Protein 4HH8 (pdb70)

Nearest PDB structures (foldseek):
  4hh8-assembly1_A  TM=1.005E+00  e=5.259E-39  Bos taurus
  6xlq-assembly3_G  TM=9.334E-01  e=2.927E-24  Homo sapiens
  4f8t-assembly1_A-2  TM=9.286E-01  e=7.505E-24  Homo sapiens
  1pko-assembly1_A  TM=9.472E-01  e=7.447E-13  Rattus norvegicus
  3bp6-assembly1_B  TM=7.731E-01  e=6.716E-15  unclassified

Structure (mmCIF, N/CA/C/O backbone):
data_4HH8
#
_entry.id   4HH8
#
_cell.length_a   73.180
_cell.length_b   101.020
_cell.length_c   44.310
_cell.angle_alpha   90.000
_cell.angle_beta   90.000
_cell.angle_gamma   90.000
#
_symmetry.space_group_name_H-M   'P 21 21 2'
#
loop_
_entity.id
_entity.type
_entity.pdbx_description
1 polymer 'Butyrophilin subfamily 1 member A1'
2 water water
#
loop_
_atom_site.group_PDB
_atom_site.id
_atom_site.type_symbol
_atom_site.label_atom_id
_atom_site.label_alt_id
_atom_site.label_comp_id
_atom_site.label_asym_id
_atom_site.label_entity_id
_atom_site.label_seq_id
_atom_site.pdbx_PDB_ins_code
_atom_site.Cartn_x
_atom_site.Cartn_y
_atom_site.Cartn_z
_atom_site.occupancy
_atom_site.B_iso_or_equiv
_atom_site.auth_seq_id
_atom_site.auth_comp_id
_atom_site.auth_asym_id
_atom_site.auth_atom_id
_atom_site.pdbx_PDB_model_num
ATOM 1 N N . ALA A 1 13 ? 34.302 24.628 22.818 1.00 50.06 1 ALA A N 1
ATOM 2 C CA . ALA A 1 13 ? 35.201 23.436 23.027 1.00 49.54 1 ALA A CA 1
ATOM 3 C C . ALA A 1 13 ? 35.700 23.291 24.477 1.00 49.02 1 ALA A C 1
ATOM 4 O O . ALA A 1 13 ? 35.997 24.280 25.166 1.00 49.80 1 ALA A O 1
ATOM 6 N N . PRO A 1 14 ? 35.781 22.050 24.961 1.00 47.73 2 PRO A N 1
ATOM 7 C CA . PRO A 1 14 ? 36.228 21.841 26.332 1.00 46.62 2 PRO A CA 1
ATOM 8 C C . PRO A 1 14 ? 37.769 21.838 26.501 1.00 45.47 2 PRO A C 1
ATOM 9 O O . PRO A 1 14 ? 38.286 21.270 27.444 1.00 44.04 2 PRO A O 1
ATOM 13 N N . PHE A 1 15 ? 38.487 22.490 25.588 1.00 45.07 3 PHE A N 1
ATOM 14 C CA . PHE A 1 15 ? 39.939 22.585 25.654 1.00 44.15 3 PHE A CA 1
ATOM 15 C C . PHE A 1 15 ? 40.412 23.781 24.859 1.00 44.23 3 PHE A C 1
ATOM 16 O O . PHE A 1 15 ? 39.712 24.251 23.957 1.00 42.95 3 PHE A O 1
ATOM 24 N N . ASP A 1 16 ? 41.608 24.259 25.186 1.00 43.96 4 ASP A N 1
ATOM 25 C CA . ASP A 1 16 ? 42.282 25.221 24.315 1.00 45.10 4 ASP A CA 1
ATOM 26 C C . ASP A 1 16 ? 43.623 24.684 23.828 1.00 43.56 4 ASP A C 1
ATOM 27 O O . ASP A 1 16 ? 44.169 23.692 24.342 1.00 43.54 4 ASP A O 1
ATOM 32 N N . VAL A 1 17 ? 44.122 25.358 22.809 1.00 42.68 5 VAL A N 1
ATOM 33 C CA . VAL A 1 17 ? 45.377 25.030 22.162 1.00 41.29 5 VAL A CA 1
ATOM 34 C C . VAL A 1 17 ? 46.248 26.267 22.341 1.00 41.02 5 VAL A C 1
ATOM 35 O O . VAL A 1 17 ? 45.866 27.342 21.928 1.00 39.97 5 VAL A O 1
ATOM 39 N N . ILE A 1 18 ? 47.410 26.088 22.960 1.00 41.18 6 ILE A N 1
ATOM 40 C CA . ILE A 1 18 ? 48.332 27.171 23.229 1.00 41.87 6 ILE A CA 1
ATOM 41 C C . ILE A 1 18 ? 49.590 27.062 22.376 1.00 41.90 6 ILE A C 1
ATOM 42 O O . ILE A 1 18 ? 50.212 26.012 22.338 1.00 42.50 6 ILE A O 1
ATOM 47 N N . GLY A 1 19 ? 49.991 28.145 21.715 1.00 42.24 7 GLY A N 1
ATOM 48 C CA . GLY A 1 19 ? 51.273 28.159 21.009 1.00 42.63 7 GLY A CA 1
ATOM 49 C C . GLY A 1 19 ? 52.402 28.655 21.907 1.00 43.19 7 GLY A C 1
ATOM 50 O O . GLY A 1 19 ? 52.158 29.046 23.041 1.00 43.74 7 GLY A O 1
ATOM 51 N N . PRO A 1 20 ? 53.653 28.629 21.421 1.00 43.36 8 PRO A N 1
ATOM 52 C CA . PRO A 1 20 ? 54.746 29.083 22.315 1.00 43.72 8 PRO A CA 1
ATOM 53 C C . PRO A 1 20 ? 54.694 30.578 22.651 1.00 44.31 8 PRO A C 1
ATOM 54 O O . PRO A 1 20 ? 54.155 31.364 21.863 1.00 44.38 8 PRO A O 1
ATOM 58 N N . PRO A 1 21 ? 55.271 30.977 23.815 1.00 45.46 9 PRO A N 1
ATOM 59 C CA . PRO A 1 21 ? 55.393 32.408 24.190 1.00 46.29 9 PRO A CA 1
ATOM 60 C C . PRO A 1 21 ? 56.044 33.227 23.078 1.00 46.60 9 PRO A C 1
ATOM 61 O O . PRO A 1 21 ? 55.614 34.359 22.787 1.00 46.56 9 PRO A O 1
ATOM 65 N N . GLU A 1 22 ? 57.079 32.644 22.466 1.00 46.21 10 GLU A N 1
ATOM 66 C CA . GLU A 1 22 ? 57.865 33.351 21.460 1.00 46.29 10 GLU A CA 1
ATOM 67 C C . GLU A 1 22 ? 58.132 32.604 20.136 1.00 45.05 10 GLU A C 1
ATOM 68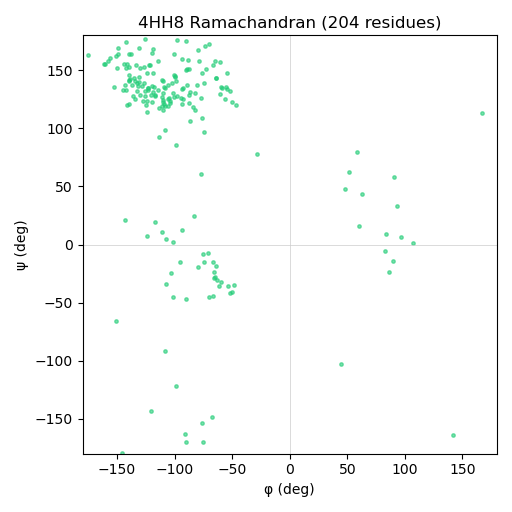 O O . GLU A 1 22 ? 57.837 31.423 20.030 1.00 44.91 10 GLU A O 1
ATOM 74 N N . PRO A 1 23 ? 58.657 33.307 19.111 1.00 44.49 11 PRO A N 1
ATOM 75 C CA . PRO A 1 23 ? 59.047 32.632 17.859 1.00 43.13 11 PRO A CA 1
ATOM 76 C C . PRO A 1 23 ? 60.009 31.496 18.128 1.00 41.92 11 PRO A C 1
ATOM 77 O O . PRO A 1 23 ? 60.772 31.567 19.093 1.00 41.30 11 PRO A O 1
ATOM 81 N N . ILE A 1 24 ? 59.947 30.439 17.316 1.00 40.19 12 ILE A N 1
ATOM 82 C CA . ILE A 1 24 ? 60.970 29.393 17.347 1.00 39.15 12 ILE A CA 1
ATOM 83 C C . ILE A 1 24 ? 62.089 29.804 16.428 1.00 39.17 12 ILE A C 1
ATOM 84 O O . ILE A 1 24 ? 61.856 30.176 15.273 1.00 38.62 12 ILE A O 1
ATOM 89 N N . LEU A 1 25 ? 63.310 29.720 16.937 1.00 39.48 13 LEU A N 1
ATOM 90 C CA . LEU A 1 25 ? 64.482 30.115 16.162 1.00 39.70 13 LEU A CA 1
ATOM 91 C C . LEU A 1 25 ? 65.103 28.875 15.567 1.00 39.15 13 LEU A C 1
ATOM 92 O O . LEU A 1 25 ? 65.389 27.934 16.297 1.00 39.42 13 LEU A O 1
ATOM 97 N N . ALA A 1 26 ? 65.325 28.874 14.255 1.00 38.25 14 ALA A N 1
ATOM 98 C CA . ALA A 1 26 ? 65.871 27.704 13.563 1.00 38.16 14 ALA A CA 1
ATOM 99 C C . ALA A 1 26 ? 66.979 28.066 12.549 1.00 38.32 14 ALA A C 1
ATOM 100 O O . ALA A 1 26 ? 66.785 28.927 11.693 1.00 38.19 14 ALA A O 1
ATOM 102 N N . VAL A 1 27 ? 68.124 27.408 12.649 1.00 37.84 15 VAL A N 1
ATOM 103 C CA . VAL A 1 27 ? 69.216 27.638 11.719 1.00 38.19 15 VAL A CA 1
ATOM 104 C C . VAL A 1 27 ? 68.985 26.871 10.394 1.00 37.85 15 VAL A C 1
ATOM 105 O O . VAL A 1 27 ? 68.551 25.713 10.415 1.00 38.80 15 VAL A O 1
ATOM 109 N N . VAL A 1 28 ? 69.253 27.515 9.260 1.00 36.52 16 VAL A N 1
ATOM 110 C CA . VAL A 1 28 ? 69.156 26.862 7.934 1.00 36.35 16 VAL A CA 1
ATOM 111 C C . VAL A 1 28 ? 69.958 25.544 7.927 1.00 36.76 16 VAL A C 1
ATOM 112 O O . VAL A 1 28 ? 71.085 25.484 8.398 1.00 36.57 16 VAL A O 1
ATOM 116 N N . GLY A 1 29 ? 69.349 24.479 7.429 1.00 38.16 17 GLY A N 1
ATOM 117 C CA . GLY A 1 29 ? 70.012 23.182 7.378 1.00 38.07 17 GLY A CA 1
ATOM 118 C C . GLY A 1 29 ? 69.789 22.341 8.622 1.00 38.66 17 GLY A C 1
ATOM 119 O O . GLY A 1 29 ? 70.099 21.158 8.598 1.00 38.69 17 GLY A O 1
ATOM 120 N N . GLU A 1 30 ? 69.298 22.937 9.718 1.00 38.51 18 GLU A N 1
ATOM 121 C CA . GLU A 1 30 ? 69.005 22.154 10.941 1.00 38.50 18 GLU A CA 1
ATOM 122 C C . GLU A 1 30 ? 67.533 21.796 11.012 1.00 37.67 18 GLU A C 1
ATOM 123 O O . GLU A 1 30 ? 66.740 22.230 10.186 1.00 37.43 18 GLU A O 1
ATOM 129 N N . ASP A 1 31 ? 67.155 21.017 12.020 1.00 37.43 19 ASP A N 1
ATOM 130 C CA . ASP A 1 31 ? 65.756 20.736 12.262 1.00 37.34 19 ASP A CA 1
ATOM 131 C C . ASP A 1 31 ? 65.160 21.768 13.196 1.00 36.78 19 ASP A C 1
ATOM 132 O O . ASP A 1 31 ? 65.859 22.330 14.033 1.00 37.91 19 ASP A O 1
ATOM 137 N N . ALA A 1 32 ? 63.872 22.024 13.040 1.00 35.14 20 ALA A N 1
ATOM 138 C CA . ALA A 1 32 ? 63.147 22.829 13.987 1.00 34.64 20 ALA A CA 1
ATOM 139 C C . ALA A 1 32 ? 61.920 22.079 14.452 1.00 34.05 20 ALA A C 1
ATOM 140 O O . ALA A 1 32 ? 61.349 21.272 13.716 1.00 33.58 20 ALA A O 1
ATOM 142 N N . GLU A 1 33 ? 61.496 22.404 15.663 1.00 33.36 21 GLU A N 1
ATOM 143 C CA . GLU A 1 33 ? 60.303 21.834 16.252 1.00 33.38 21 GLU A CA 1
ATOM 144 C C . GLU A 1 33 ? 59.346 22.947 16.557 1.00 32.06 21 GLU A C 1
ATOM 145 O O . GLU A 1 33 ? 59.738 23.919 17.187 1.00 32.79 21 GLU A O 1
ATOM 151 N N . LEU A 1 34 ? 58.105 22.792 16.089 1.00 31.27 22 LEU A N 1
ATOM 152 C CA . LEU A 1 34 ? 57.016 23.740 16.275 1.00 31.38 22 LEU A CA 1
ATOM 153 C C . LEU A 1 34 ? 56.010 23.168 17.260 1.00 31.49 22 LEU A C 1
ATOM 154 O O . LEU A 1 34 ? 55.165 22.391 16.882 1.00 32.63 22 LEU A O 1
ATOM 159 N N . PRO A 1 35 ? 56.087 23.572 18.532 1.00 32.43 23 PRO A N 1
ATOM 160 C CA . PRO A 1 35 ? 55.256 22.933 19.585 1.00 32.77 23 PRO A CA 1
ATOM 161 C C . PRO A 1 35 ? 53.930 23.623 19.733 1.00 34.97 23 PRO A C 1
ATOM 162 O O . PRO A 1 35 ? 53.797 24.801 19.395 1.00 36.26 23 PRO A O 1
ATOM 166 N N . CYS A 1 36 ? 52.925 22.870 20.140 1.00 36.29 24 CYS A N 1
ATOM 167 C CA . CYS A 1 36 ? 51.664 23.414 20.603 1.00 37.98 24 CYS A CA 1
ATOM 168 C C . CYS A 1 36 ? 51.144 22.412 21.628 1.00 38.80 24 CYS A C 1
ATOM 169 O O . CYS A 1 36 ? 51.466 21.215 21.557 1.00 39.28 24 CYS A O 1
ATOM 172 N N . ARG A 1 37 ? 50.360 22.895 22.583 1.00 39.87 25 ARG A N 1
ATOM 173 C CA . ARG A 1 37 ? 49.849 22.027 23.643 1.00 40.80 25 ARG A CA 1
ATOM 174 C C . ARG A 1 37 ? 48.405 22.340 23.969 1.00 39.65 25 ARG A C 1
ATOM 175 O O . ARG A 1 37 ? 47.934 23.463 23.767 1.00 39.00 25 ARG A O 1
ATOM 183 N N . LEU A 1 38 ? 47.712 21.320 24.462 1.00 39.12 26 LEU A N 1
ATOM 184 C CA . LEU A 1 38 ? 46.364 21.490 24.972 1.00 38.52 26 LEU A CA 1
ATOM 185 C C . LEU A 1 38 ? 46.384 22.150 26.340 1.00 38.26 26 LEU A C 1
ATOM 186 O O . LEU A 1 38 ? 47.318 21.924 27.114 1.00 38.00 26 LEU A O 1
ATOM 191 N N . SER A 1 39 ? 45.347 22.949 26.614 1.00 38.53 27 SER A N 1
ATOM 192 C CA . SER A 1 39 ? 44.980 23.409 27.962 1.00 39.41 27 SER A CA 1
ATOM 193 C C . SER A 1 39 ? 43.523 23.020 28.185 1.00 38.91 27 SER A C 1
ATOM 194 O O . SER A 1 39 ? 42.648 23.434 27.424 1.00 39.71 27 SER A O 1
ATOM 197 N N . PRO A 1 40 ? 43.247 22.209 29.204 1.00 38.23 28 PRO A N 1
ATOM 198 C CA . PRO A 1 40 ? 44.129 21.602 30.209 1.00 37.92 28 PRO A CA 1
ATOM 199 C C . PRO A 1 40 ? 45.029 20.528 29.626 1.00 37.37 28 PRO A C 1
ATOM 200 O O . PRO A 1 40 ? 44.848 20.117 28.473 1.00 37.17 28 PRO A O 1
ATOM 204 N N . ASN A 1 41 ? 45.965 20.045 30.435 1.00 36.60 29 ASN A N 1
ATOM 205 C CA . ASN A 1 41 ? 46.954 19.089 29.966 1.00 35.51 29 ASN A CA 1
ATOM 206 C C . ASN A 1 41 ? 46.411 17.658 29.839 1.00 35.26 29 ASN A C 1
ATOM 207 O O . ASN A 1 41 ? 46.901 16.716 30.469 1.00 35.07 29 ASN A O 1
ATOM 212 N N . VAL A 1 42 ? 45.402 17.503 28.990 1.00 34.46 30 VAL A N 1
ATOM 213 C CA . VAL A 1 42 ? 44.818 16.190 28.739 1.00 34.32 30 VAL A CA 1
ATOM 214 C C . VAL A 1 42 ? 45.458 15.513 27.519 1.00 34.00 30 VAL A C 1
ATOM 215 O O . VAL A 1 42 ? 46.058 16.178 26.701 1.00 34.12 30 VAL A O 1
ATOM 219 N N . SER A 1 43 ? 45.341 14.193 27.413 1.00 34.05 31 SER A N 1
ATOM 220 C CA . SER A 1 43 ? 45.902 13.465 26.270 1.00 33.50 31 SER A CA 1
ATOM 221 C C . SER A 1 43 ? 45.419 13.978 24.927 1.00 33.01 31 SER A C 1
ATOM 222 O O . SER A 1 43 ? 44.247 14.245 24.751 1.00 32.92 31 SER A O 1
ATOM 225 N N . ALA A 1 44 ? 46.342 14.117 23.990 1.00 32.16 32 ALA A N 1
ATOM 226 C CA . ALA A 1 44 ? 45.986 14.454 22.614 1.00 32.19 32 ALA A CA 1
ATOM 227 C C . ALA A 1 44 ? 46.021 13.212 21.672 1.00 32.01 32 ALA A C 1
ATOM 228 O O . ALA A 1 44 ? 45.777 13.375 20.476 1.00 30.94 32 ALA A O 1
ATOM 230 N N . LYS A 1 45 ? 46.314 12.015 22.211 1.00 32.64 33 LYS A N 1
ATOM 231 C CA . LYS A 1 45 ? 46.386 10.756 21.398 1.00 34.98 33 LYS A CA 1
ATOM 232 C C . LYS A 1 45 ? 45.100 10.502 20.641 1.00 34.89 33 LYS A C 1
ATOM 233 O O . LYS A 1 45 ? 44.043 10.476 21.256 1.00 35.75 33 LYS A O 1
ATOM 239 N N . GLY A 1 46 ? 45.171 10.330 19.319 1.00 35.80 34 GLY A N 1
ATOM 240 C CA . GLY A 1 46 ? 43.966 10.014 18.516 1.00 35.42 34 GLY A CA 1
ATOM 241 C C . GLY A 1 46 ? 43.218 11.205 17.958 1.00 36.10 34 GLY A C 1
ATOM 242 O O . GLY A 1 46 ? 42.232 11.045 17.238 1.00 36.03 34 GLY A O 1
ATOM 251 N N . GLU A 1 48 ? 42.804 14.750 15.688 1.00 34.38 36 GLU A N 1
ATOM 252 C CA . GLU A 1 48 ? 43.358 15.294 14.476 1.00 35.66 36 GLU A CA 1
ATOM 253 C C . GLU A 1 48 ? 44.293 16.432 14.853 1.00 34.37 36 GLU A C 1
ATOM 254 O O . GLU A 1 48 ? 43.861 17.413 15.468 1.00 34.56 36 GLU A O 1
ATOM 260 N N . LEU A 1 49 ? 45.560 16.261 14.479 1.00 33.29 37 LEU A N 1
ATOM 261 C CA . LEU A 1 49 ? 46.640 17.243 14.644 1.00 32.65 37 LEU A CA 1
ATOM 262 C C . LEU A 1 49 ? 47.029 17.767 13.267 1.00 32.78 37 LEU A C 1
ATOM 263 O O . LEU A 1 49 ? 47.505 16.989 12.454 1.00 33.77 37 LEU A O 1
ATOM 268 N N . ARG A 1 50 ? 46.825 19.054 13.000 1.00 32.60 38 ARG A N 1
ATOM 269 C CA . ARG A 1 50 ? 47.129 19.630 11.691 1.00 33.67 38 ARG A CA 1
ATOM 270 C C . ARG A 1 50 ? 48.020 20.858 11.838 1.00 33.47 38 ARG A C 1
ATOM 271 O O . ARG A 1 50 ? 47.657 21.796 12.543 1.00 34.68 38 ARG A O 1
ATOM 279 N N . TRP A 1 51 ? 49.174 20.868 11.199 1.00 32.81 39 TRP A N 1
ATOM 280 C CA . TRP A 1 51 ? 49.932 22.116 11.093 1.00 33.13 39 TRP A CA 1
ATOM 281 C C . TRP A 1 51 ? 49.791 22.618 9.667 1.00 33.45 39 TRP A C 1
ATOM 282 O O . TRP A 1 51 ? 49.836 21.832 8.716 1.00 31.84 39 TRP A O 1
ATOM 293 N N . PHE A 1 52 ? 49.579 23.919 9.504 1.00 35.12 40 PHE A N 1
ATOM 294 C CA . PHE A 1 52 ? 49.439 24.478 8.167 1.00 36.75 40 PHE A CA 1
ATOM 295 C C . PHE A 1 52 ? 49.952 25.904 8.129 1.00 38.90 40 PHE A C 1
ATOM 296 O O . PHE A 1 52 ? 50.216 26.522 9.176 1.00 38.53 40 PHE A O 1
ATOM 304 N N . ARG A 1 53 ? 50.087 26.432 6.921 1.00 41.58 41 ARG A N 1
ATOM 305 C CA . ARG A 1 53 ? 50.563 27.786 6.762 1.00 44.07 41 ARG A CA 1
ATOM 306 C C . ARG A 1 53 ? 49.426 28.688 6.317 1.00 46.89 41 ARG A C 1
ATOM 307 O O . ARG A 1 53 ? 48.659 29.189 7.141 1.00 47.67 41 ARG A O 1
ATOM 315 N N . GLU A 1 54 ? 49.267 28.845 5.015 1.00 50.51 42 GLU A N 1
ATOM 316 C CA . GLU A 1 54 ? 48.259 29.753 4.501 1.00 53.48 42 GLU A CA 1
ATOM 317 C C . GLU A 1 54 ? 46.920 29.032 4.280 1.00 54.39 42 GLU A C 1
ATOM 318 O O . GLU A 1 54 ? 45.886 29.529 4.722 1.00 55.36 42 GLU A O 1
ATOM 324 N N . LYS A 1 55 ? 46.931 27.859 3.642 1.00 54.84 43 LYS A N 1
ATOM 325 C CA . LYS A 1 55 ? 45.698 27.073 3.484 1.00 54.68 43 LYS A CA 1
ATOM 326 C C . LYS A 1 55 ? 45.652 25.911 4.491 1.00 54.09 43 LYS A C 1
ATOM 327 O O . LYS A 1 55 ? 46.672 25.253 4.713 1.00 53.13 43 LYS A O 1
ATOM 333 N N . VAL A 1 56 ? 44.474 25.652 5.076 1.00 53.78 44 VAL A N 1
ATOM 334 C CA . VAL A 1 56 ? 44.262 24.470 5.943 1.00 53.25 4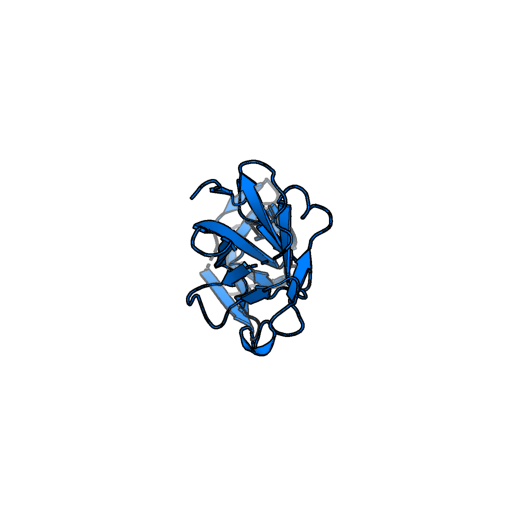4 VAL A CA 1
ATOM 335 C C . VAL A 1 56 ? 44.666 23.173 5.246 1.00 52.56 44 VAL A C 1
ATOM 336 O O . VAL A 1 56 ? 45.193 22.248 5.880 1.00 52.38 44 VAL A O 1
ATOM 340 N N . SER A 1 57 ? 44.425 23.116 3.936 1.00 51.48 45 SER A N 1
ATOM 341 C CA . SER A 1 57 ? 44.721 21.942 3.135 1.00 50.32 45 SER A CA 1
ATOM 342 C C . SER A 1 57 ? 45.233 22.423 1.760 1.00 49.30 45 SER A C 1
ATOM 343 O O . SER A 1 57 ? 44.632 23.331 1.164 1.00 50.80 45 SER A O 1
ATOM 346 N N . PRO A 1 58 ? 46.355 21.851 1.256 1.00 47.26 46 PRO A N 1
ATOM 347 C CA . PRO A 1 58 ? 47.190 20.828 1.897 1.00 45.11 46 PRO A CA 1
ATOM 348 C C . PRO A 1 58 ? 48.012 21.419 3.045 1.00 43.79 46 PRO A C 1
ATOM 349 O O . PRO A 1 58 ? 48.324 22.616 3.037 1.00 42.56 46 PRO A O 1
ATOM 353 N N . ALA A 1 59 ? 48.315 20.568 4.033 1.00 42.27 47 ALA A N 1
ATOM 354 C CA . ALA A 1 59 ? 48.874 20.987 5.305 1.00 40.61 47 ALA A CA 1
ATOM 355 C C . ALA A 1 59 ? 50.371 20.746 5.309 1.00 39.46 47 ALA A C 1
ATOM 356 O O . ALA A 1 59 ? 50.890 20.048 4.447 1.00 38.93 47 ALA A O 1
ATOM 358 N N . VAL A 1 60 ? 51.061 21.374 6.262 1.00 37.40 48 VAL A N 1
ATOM 359 C CA . VAL A 1 60 ? 52.459 21.081 6.535 1.00 34.75 48 VAL A CA 1
ATOM 360 C C . VAL A 1 60 ? 52.573 19.653 7.097 1.00 34.36 48 VAL A C 1
ATOM 361 O O . VAL A 1 60 ? 53.473 18.894 6.722 1.00 33.92 48 VAL A O 1
ATOM 365 N N . PHE A 1 61 ? 51.671 19.316 8.021 1.00 33.51 49 PHE A N 1
ATOM 366 C CA . PHE A 1 61 ? 51.667 18.023 8.697 1.00 32.71 49 PHE A CA 1
ATOM 367 C C . PHE A 1 61 ? 50.231 17.698 9.136 1.00 33.59 49 PHE A C 1
ATOM 368 O O . PHE A 1 61 ? 49.471 18.578 9.602 1.00 32.79 49 PHE A O 1
ATOM 376 N N . LEU A 1 62 ? 49.835 16.454 8.902 1.00 33.73 50 LEU A N 1
ATOM 377 C CA . LEU A 1 62 ? 48.503 16.007 9.267 1.00 35.71 50 LEU A CA 1
ATOM 378 C C . LEU A 1 62 ? 48.537 14.590 9.844 1.00 36.32 50 LEU A C 1
ATOM 379 O O . LEU A 1 62 ? 49.038 13.648 9.212 1.00 36.92 50 LEU A O 1
ATOM 384 N N . SER A 1 63 ? 48.075 14.468 11.082 1.00 37.07 51 SER A N 1
ATOM 385 C CA . SER A 1 63 ? 47.814 13.164 11.685 1.00 38.30 51 SER A CA 1
ATOM 386 C C . SER A 1 63 ? 46.322 13.048 11.927 1.00 39.77 51 SER A C 1
ATOM 387 O O . SER A 1 63 ? 45.704 13.994 12.429 1.00 41.05 51 SER A O 1
ATOM 390 N N . ARG A 1 64 ? 45.734 11.923 11.547 1.00 41.89 52 ARG A N 1
ATOM 391 C CA . ARG A 1 64 ? 44.383 11.539 12.014 1.00 44.32 52 ARG A CA 1
ATOM 392 C C . ARG A 1 64 ? 44.392 10.114 12.521 1.00 45.15 52 ARG A C 1
ATOM 393 O O . ARG A 1 64 ? 45.096 9.261 11.988 1.00 45.27 52 ARG A O 1
ATOM 401 N N . GLU A 1 65 ? 43.615 9.854 13.564 1.00 46.76 53 GLU A N 1
ATOM 402 C CA . GLU A 1 65 ? 43.496 8.499 14.100 1.00 48.31 53 GLU A CA 1
ATOM 403 C C . GLU A 1 65 ? 44.875 7.871 14.290 1.00 47.58 53 GLU A C 1
ATOM 404 O O . GLU A 1 65 ? 45.121 6.732 13.867 1.00 47.86 53 GLU A O 1
ATOM 410 N N . GLY A 1 66 ? 45.770 8.638 14.915 1.00 46.81 54 GLY A N 1
ATOM 411 C CA . GLY A 1 66 ? 47.147 8.224 15.194 1.00 44.97 54 GLY A CA 1
ATOM 412 C C . GLY A 1 66 ? 48.008 7.874 13.984 1.00 43.97 54 GLY A C 1
ATOM 413 O O . GLY A 1 66 ? 49.069 7.254 14.133 1.00 43.57 54 GLY A O 1
ATOM 414 N N . GLN A 1 67 ? 47.587 8.275 12.790 1.00 42.37 55 GLN A N 1
ATOM 415 C CA . GLN A 1 67 ? 48.459 8.058 11.628 1.00 42.74 55 GLN A CA 1
ATOM 416 C C . GLN A 1 67 ? 48.725 9.305 10.765 1.00 40.94 55 GLN A C 1
ATOM 417 O O . GLN A 1 67 ? 47.827 10.089 10.455 1.00 39.02 55 GLN A O 1
ATOM 423 N N . GLU A 1 68 ? 49.976 9.477 10.387 1.00 39.95 56 GLU A N 1
ATOM 424 C CA . GLU A 1 68 ? 50.302 10.544 9.473 1.00 40.57 56 GLU A CA 1
ATOM 425 C C . GLU A 1 68 ? 49.546 10.359 8.146 1.00 40.57 56 GLU A C 1
ATOM 426 O O . GLU A 1 68 ? 49.600 9.277 7.567 1.00 40.37 56 GLU A O 1
ATOM 432 N N . GLN A 1 69 ? 48.859 11.403 7.677 1.00 40.03 57 GLN A N 1
ATOM 433 C CA . GLN A 1 69 ? 48.217 11.392 6.360 1.00 40.65 57 GLN A CA 1
ATOM 434 C C . GLN A 1 69 ? 49.064 12.099 5.281 1.00 41.18 57 GLN A C 1
ATOM 435 O O . GLN A 1 69 ? 48.853 13.285 5.006 1.00 40.97 57 GLN A O 1
ATOM 441 N N . GLU A 1 70 ? 49.996 11.379 4.653 1.00 41.60 58 GLU A N 1
ATOM 442 C CA . GLU A 1 70 ? 50.936 12.006 3.694 1.00 42.78 58 GLU A CA 1
ATOM 443 C C . GLU A 1 70 ? 50.303 12.651 2.457 1.00 43.18 58 GLU A C 1
ATOM 444 O O . GLU A 1 70 ? 50.791 13.673 1.955 1.00 43.58 58 GLU A O 1
ATOM 450 N N . GLY A 1 71 ? 49.229 12.047 1.948 1.00 42.88 59 GLY A N 1
ATOM 451 C CA . GLY A 1 71 ? 48.568 12.564 0.768 1.00 42.12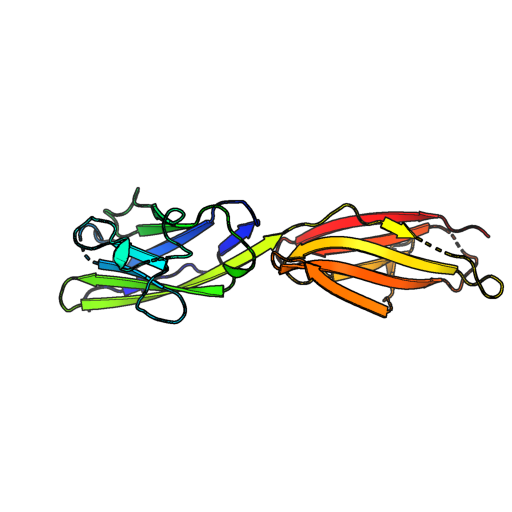 59 GLY A CA 1
ATOM 452 C C . GLY A 1 71 ? 47.793 13.857 0.972 1.00 42.46 59 GLY A C 1
ATOM 453 O O . GLY A 1 71 ? 47.286 14.446 0.006 1.00 42.67 59 GLY A O 1
ATOM 454 N N . GLU A 1 72 ? 47.675 14.289 2.225 1.00 41.86 60 GLU A N 1
ATOM 455 C CA . GLU A 1 72 ? 46.993 15.527 2.550 1.00 41.28 60 GLU A CA 1
ATOM 456 C C . GLU A 1 72 ? 48.018 16.606 2.960 1.00 41.08 60 GLU A C 1
ATOM 457 O O . GLU A 1 72 ? 47.638 17.698 3.386 1.00 40.36 60 GLU A O 1
ATOM 463 N N . GLU A 1 73 ? 49.307 16.269 2.852 1.00 40.69 61 GLU A N 1
ATOM 464 C CA . GLU A 1 73 ? 50.421 17.174 3.157 1.00 41.25 61 GLU A CA 1
ATOM 465 C C . GLU A 1 73 ? 50.998 17.806 1.889 1.00 42.66 61 GLU A C 1
ATOM 466 O O . GLU A 1 73 ? 51.155 17.124 0.863 1.00 43.15 61 GLU A O 1
ATOM 480 N N . ALA A 1 75 ? 53.475 18.834 -0.852 1.00 46.28 63 ALA A N 1
ATOM 481 C CA . ALA A 1 75 ? 54.567 18.018 -1.427 1.00 46.93 63 ALA A CA 1
ATOM 482 C C . ALA A 1 75 ? 55.968 18.449 -0.989 1.00 47.38 63 ALA A C 1
ATOM 483 O O . ALA A 1 75 ? 56.861 17.612 -0.842 1.00 47.65 63 ALA A O 1
ATOM 485 N N . GLU A 1 76 ? 56.149 19.749 -0.787 1.00 48.00 64 GLU A N 1
ATOM 486 C CA . GLU A 1 76 ? 57.403 20.310 -0.277 1.00 48.54 64 GLU A CA 1
ATOM 487 C C . GLU A 1 76 ? 57.622 20.101 1.231 1.00 48.20 64 GLU A C 1
ATOM 488 O O . GLU A 1 76 ? 58.697 20.421 1.755 1.00 48.59 64 GLU A O 1
ATOM 494 N N . TYR A 1 77 ? 56.612 19.597 1.938 1.00 46.49 65 TYR A N 1
ATOM 495 C CA . TYR A 1 77 ? 56.842 19.174 3.312 1.00 44.85 65 TYR A CA 1
ATOM 496 C C . TYR A 1 77 ? 56.942 17.679 3.483 1.00 44.25 65 TYR A C 1
ATOM 497 O O . TYR A 1 77 ? 57.595 17.213 4.391 1.00 44.40 65 TYR A O 1
ATOM 506 N N . ARG A 1 78 ? 56.344 16.926 2.574 1.00 44.13 66 ARG A N 1
ATOM 507 C CA . ARG A 1 78 ? 56.331 15.471 2.650 1.00 43.72 66 ARG A CA 1
ATOM 508 C C . ARG A 1 78 ? 57.695 14.911 2.767 1.00 42.95 66 ARG A C 1
ATOM 509 O O . ARG A 1 78 ? 58.571 15.286 2.008 1.00 43.77 66 ARG A O 1
ATOM 517 N N . GLY A 1 79 ? 57.876 13.978 3.692 1.00 42.11 67 GLY A N 1
ATOM 518 C CA . GLY A 1 79 ? 59.173 13.338 3.840 1.00 41.82 67 GLY A CA 1
ATOM 519 C C . GLY A 1 79 ? 60.193 14.124 4.671 1.00 41.42 67 GLY A C 1
ATOM 520 O O . GLY A 1 79 ? 61.276 13.611 4.940 1.00 41.24 67 GLY A O 1
ATOM 521 N N . ARG A 1 80 ? 59.860 15.352 5.088 1.00 40.35 68 ARG A N 1
ATOM 522 C CA . ARG A 1 80 ? 60.750 16.104 6.003 1.00 39.32 68 ARG A CA 1
ATOM 523 C C . ARG A 1 80 ? 60.030 16.536 7.294 1.00 38.65 68 ARG A C 1
ATOM 524 O O . ARG A 1 80 ? 60.589 17.273 8.099 1.00 38.50 68 ARG A O 1
ATOM 532 N N . VAL A 1 81 ? 58.794 16.069 7.481 1.00 37.71 69 VAL A N 1
ATOM 533 C CA . VAL A 1 81 ? 57.992 16.396 8.670 1.00 37.33 69 VAL A CA 1
ATOM 534 C C . VAL A 1 81 ? 57.630 15.146 9.462 1.00 37.08 69 VAL A C 1
ATOM 535 O O . VAL A 1 81 ? 57.448 14.070 8.891 1.00 37.97 69 VAL A O 1
ATOM 539 N N . SER A 1 82 ? 57.537 15.294 10.780 1.00 36.29 70 SER A N 1
ATOM 540 C CA . SER A 1 82 ? 57.181 14.200 11.685 1.00 35.10 70 SER A CA 1
ATOM 541 C C . SER A 1 82 ? 56.687 14.752 13.005 1.00 34.99 70 SER A C 1
ATOM 542 O O . SER A 1 82 ? 57.055 15.844 13.404 1.00 34.75 70 SER A O 1
ATOM 545 N N . LEU A 1 83 ? 55.881 13.954 13.695 1.00 34.87 71 LEU A N 1
ATOM 546 C CA . LEU A 1 83 ? 55.243 14.351 14.919 1.00 34.10 71 LEU A CA 1
ATOM 547 C C . LEU A 1 83 ? 56.192 14.043 16.032 1.00 34.84 71 LEU A C 1
ATOM 548 O O . LEU A 1 83 ? 56.720 12.935 16.098 1.00 35.18 71 LEU A O 1
ATOM 553 N N . VAL A 1 84 ? 56.441 15.035 16.881 1.00 35.06 72 VAL A N 1
ATOM 554 C CA . VAL A 1 84 ? 57.101 14.801 18.166 1.00 36.08 72 VAL A CA 1
ATOM 555 C C . VAL A 1 84 ? 55.992 14.574 19.215 1.00 36.90 72 VAL A C 1
ATOM 556 O O . VAL A 1 84 ? 55.077 15.397 19.366 1.00 36.80 72 VAL A O 1
ATOM 560 N N . GLU A 1 85 ? 56.064 13.448 19.910 1.00 38.26 73 GLU A N 1
ATOM 561 C CA . GLU A 1 85 ? 54.957 12.997 20.742 1.00 40.07 73 GLU A CA 1
ATOM 562 C C . GLU A 1 85 ? 55.394 12.327 22.030 1.00 41.30 73 GLU A C 1
ATOM 563 O O . GLU A 1 85 ? 54.603 11.613 22.627 1.00 42.24 73 GLU A O 1
ATOM 569 N N . ASP A 1 86 ? 56.623 12.577 22.494 1.00 42.85 74 ASP A N 1
ATOM 570 C CA . ASP A 1 86 ? 57.060 12.071 23.816 1.00 43.74 74 ASP A CA 1
ATOM 571 C C . ASP A 1 86 ? 56.014 12.388 24.889 1.00 42.18 74 ASP A C 1
ATOM 572 O O . ASP A 1 86 ? 55.842 11.632 25.835 1.00 42.42 74 ASP A O 1
ATOM 577 N N . HIS A 1 87 ? 55.360 13.539 24.752 1.00 40.58 75 HIS A N 1
ATOM 578 C CA . HIS A 1 87 ? 54.511 14.094 25.794 1.00 39.28 75 HIS A CA 1
ATOM 579 C C . HIS A 1 87 ? 53.061 14.189 25.342 1.00 37.33 75 HIS A C 1
ATOM 580 O O . HIS A 1 87 ? 52.283 14.960 25.898 1.00 36.64 75 HIS A O 1
ATOM 587 N N . ILE A 1 88 ? 52.696 13.434 24.309 1.00 35.73 76 ILE A N 1
ATOM 588 C CA . ILE A 1 88 ? 51.339 13.517 23.769 1.00 34.09 76 ILE A CA 1
ATOM 589 C C . ILE A 1 88 ? 50.258 13.171 24.795 1.00 34.09 76 ILE A C 1
ATOM 590 O O . ILE A 1 88 ? 49.144 13.739 24.768 1.00 34.91 76 ILE A O 1
ATOM 595 N N . ALA A 1 89 ? 50.578 12.274 25.710 1.00 33.45 77 ALA A N 1
ATOM 596 C CA . ALA A 1 89 ? 49.613 11.870 26.717 1.00 35.05 77 ALA A CA 1
ATOM 597 C C . ALA A 1 89 ? 49.253 12.991 27.681 1.00 35.37 77 ALA A C 1
ATOM 598 O O . ALA A 1 89 ? 48.254 12.898 28.405 1.00 35.74 77 ALA A O 1
ATOM 600 N N . GLU A 1 90 ? 50.046 14.048 27.701 1.00 35.63 78 GLU A N 1
ATOM 601 C CA . GLU A 1 90 ? 49.643 15.224 28.468 1.00 36.71 78 GLU A CA 1
ATOM 602 C C . GLU A 1 90 ? 49.294 16.403 27.568 1.00 35.60 78 GLU A C 1
ATOM 603 O O . GLU A 1 90 ? 49.102 17.536 28.052 1.00 36.34 78 GLU A O 1
ATOM 609 N N . GLY A 1 91 ? 49.191 16.143 26.264 1.00 33.31 79 GLY A N 1
ATOM 610 C CA . GLY A 1 91 ? 48.623 17.130 25.358 1.00 31.21 79 GLY A CA 1
ATOM 611 C C . GLY A 1 91 ? 49.650 17.987 24.646 1.00 30.33 79 GLY A C 1
ATOM 612 O O . GLY A 1 91 ? 49.297 18.894 23.918 1.00 30.08 79 GLY A O 1
ATOM 613 N N . SER A 1 92 ? 50.919 17.660 24.830 1.00 30.24 80 SER A N 1
ATOM 614 C CA . SER A 1 92 ? 52.026 18.423 24.282 1.00 31.08 80 SER A CA 1
ATOM 615 C C . SER A 1 92 ? 52.734 17.671 23.154 1.00 31.02 80 SER A C 1
ATOM 616 O O . SER A 1 92 ? 53.199 16.544 23.347 1.00 30.48 80 SER A O 1
ATOM 619 N N . VAL A 1 93 ? 52.753 18.287 21.966 1.00 30.47 81 VAL A N 1
ATOM 620 C CA . VAL A 1 93 ? 53.327 17.676 20.759 1.00 30.56 81 VAL A CA 1
ATOM 621 C C . VAL A 1 93 ? 54.045 18.739 19.950 1.00 30.59 81 VAL A C 1
ATOM 622 O O . VAL A 1 93 ? 53.986 19.909 20.279 1.00 30.40 81 VAL A O 1
ATOM 626 N N . ALA A 1 94 ? 54.722 18.330 18.884 1.00 29.89 82 ALA A N 1
ATOM 627 C CA . ALA A 1 94 ? 55.352 19.310 18.008 1.00 29.38 82 ALA A CA 1
ATOM 628 C C . ALA A 1 94 ? 55.481 18.633 16.676 1.00 29.00 82 ALA A C 1
ATOM 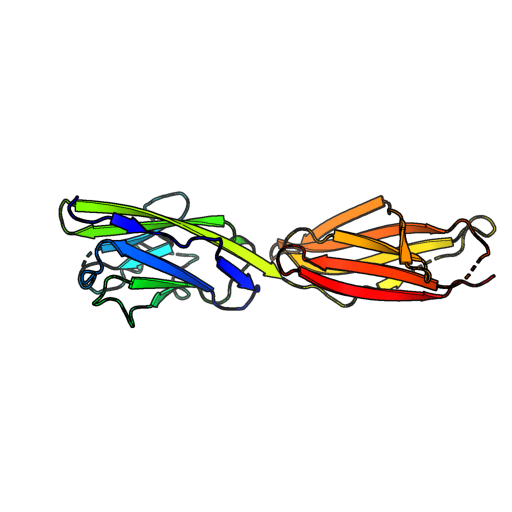629 O O . ALA A 1 94 ? 55.380 17.412 16.606 1.00 28.03 82 ALA A O 1
ATOM 631 N N . VAL A 1 95 ? 55.658 19.434 15.630 1.00 29.43 83 VAL A N 1
ATOM 632 C CA . VAL A 1 95 ? 56.004 18.937 14.312 1.00 29.75 83 VAL A CA 1
ATOM 633 C C . VAL A 1 95 ? 57.458 19.287 14.157 1.00 30.59 83 VAL A C 1
ATOM 634 O O . VAL A 1 95 ? 57.825 20.446 14.371 1.00 30.67 83 VAL A O 1
ATOM 638 N N . ARG A 1 96 ? 58.279 18.273 13.865 1.00 30.66 84 ARG A N 1
ATOM 639 C CA . ARG A 1 96 ? 59.664 18.445 13.516 1.00 32.05 84 ARG A CA 1
ATOM 640 C C . ARG A 1 96 ? 59.786 18.668 11.999 1.00 32.54 84 ARG A C 1
ATOM 641 O O . ARG A 1 96 ? 59.308 17.844 11.202 1.00 32.58 84 ARG A O 1
ATOM 649 N N . ILE A 1 97 ? 60.361 19.807 11.610 1.00 32.19 85 ILE A N 1
ATOM 650 C CA . ILE A 1 97 ? 60.664 20.055 10.217 1.00 33.07 85 ILE A CA 1
ATOM 651 C C . ILE A 1 97 ? 62.158 19.909 10.020 1.00 34.21 85 ILE A C 1
ATOM 652 O O . ILE A 1 97 ? 62.937 20.612 10.648 1.00 34.27 85 ILE A O 1
ATOM 657 N N . GLN A 1 98 ? 62.552 18.970 9.168 1.00 35.44 86 GLN A N 1
ATOM 658 C CA . GLN A 1 98 ? 63.966 18.700 8.938 1.00 37.20 86 GLN A CA 1
ATOM 659 C C . GLN A 1 98 ? 64.525 19.581 7.867 1.00 37.39 86 GLN A C 1
ATOM 660 O O . GLN A 1 98 ? 63.791 20.004 6.955 1.00 36.85 86 GLN A O 1
ATOM 666 N N . GLU A 1 99 ? 65.827 19.858 7.990 1.00 38.24 87 GLU A N 1
ATOM 667 C CA . GLU A 1 99 ? 66.558 20.613 6.992 1.00 38.61 87 GLU A CA 1
ATOM 668 C C . GLU A 1 99 ? 65.865 21.930 6.654 1.00 37.23 87 GLU A C 1
ATOM 669 O O . GLU A 1 99 ? 65.428 22.164 5.498 1.00 36.69 87 GLU A O 1
ATOM 675 N N . VAL A 1 100 ? 65.766 22.790 7.678 1.00 34.70 88 VAL A N 1
ATOM 676 C CA . VAL A 1 100 ? 65.082 24.077 7.536 1.00 33.00 88 VAL A CA 1
ATOM 677 C C . VAL A 1 100 ? 65.722 24.923 6.438 1.00 32.75 88 VAL A C 1
ATOM 678 O O . VAL A 1 100 ? 66.939 24.977 6.337 1.00 31.66 88 VAL A O 1
ATOM 682 N N . LYS A 1 101 ? 64.892 25.519 5.585 1.00 33.23 89 LYS A N 1
ATOM 683 C CA . LYS A 1 101 ? 65.361 26.543 4.646 1.00 34.54 89 LYS A CA 1
ATOM 684 C C . LYS A 1 101 ? 64.693 27.895 4.872 1.00 34.37 89 LYS A C 1
ATOM 685 O O . LYS A 1 101 ? 63.692 27.999 5.589 1.00 34.42 89 LYS A O 1
ATOM 691 N N . ALA A 1 102 ? 65.247 28.922 4.231 1.00 33.99 90 ALA A N 1
ATOM 6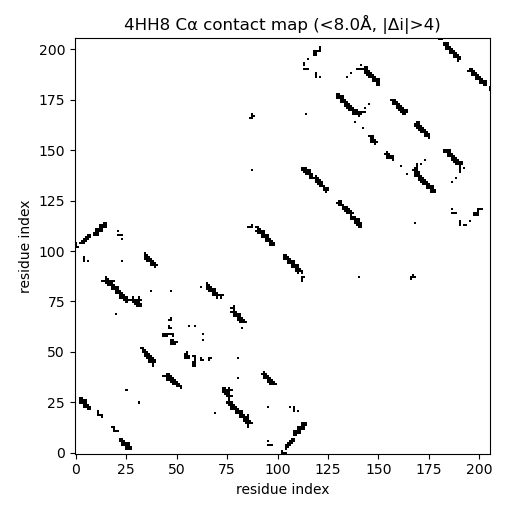92 C CA . ALA A 1 102 ? 64.710 30.285 4.273 1.00 33.76 90 ALA A CA 1
ATOM 693 C C . ALA A 1 102 ? 63.211 30.393 3.958 1.00 33.53 90 ALA A C 1
ATOM 694 O O . ALA A 1 102 ? 62.486 31.148 4.604 1.00 33.66 90 ALA A O 1
ATOM 696 N N . SER A 1 103 ? 62.740 29.645 2.971 1.00 33.63 91 SER A N 1
ATOM 697 C CA . SER A 1 103 ? 61.303 29.620 2.628 1.00 33.73 91 SER A CA 1
ATOM 698 C C . SER A 1 103 ? 60.380 29.064 3.730 1.00 32.83 91 SER A C 1
ATOM 699 O O . SER A 1 103 ? 59.167 29.313 3.702 1.00 32.62 91 SER A O 1
ATOM 702 N N . ASP A 1 104 ? 60.940 28.318 4.693 1.00 32.17 92 ASP A N 1
ATOM 703 C CA . ASP A 1 104 ? 60.182 27.821 5.844 1.00 31.39 92 ASP A CA 1
ATOM 704 C C . ASP A 1 104 ? 59.860 28.898 6.885 1.00 33.04 92 ASP A C 1
ATOM 705 O O . ASP A 1 104 ? 59.005 28.685 7.768 1.00 32.66 92 ASP A O 1
ATOM 710 N N . ASP A 1 105 ? 60.542 30.044 6.798 1.00 33.22 93 ASP A N 1
ATOM 711 C CA . ASP A 1 105 ? 60.283 31.183 7.701 1.00 34.17 93 ASP A CA 1
ATOM 712 C C . ASP A 1 105 ? 58.847 31.674 7.579 1.00 34.34 93 ASP A C 1
ATOM 713 O O . ASP A 1 105 ? 58.331 31.800 6.470 1.00 33.99 93 ASP A O 1
ATOM 718 N N . GLY A 1 106 ? 58.207 31.939 8.715 1.00 34.32 94 GLY A N 1
ATOM 719 C CA . GLY A 1 106 ? 56.865 32.506 8.715 1.00 34.45 94 GLY A CA 1
ATOM 720 C C . GLY A 1 106 ? 55.956 31.962 9.800 1.00 35.18 94 GLY A C 1
ATOM 721 O O . GLY A 1 106 ? 56.395 31.309 10.752 1.00 35.09 94 GLY A O 1
ATOM 722 N N . GLU A 1 107 ? 54.673 32.210 9.618 1.00 36.12 95 GLU A N 1
ATOM 723 C CA . GLU A 1 107 ? 53.633 31.886 10.595 1.00 37.26 95 GLU A CA 1
ATOM 724 C C . GLU A 1 107 ? 53.070 30.509 10.290 1.00 36.94 95 GLU A C 1
ATOM 725 O O . GLU A 1 107 ? 52.753 30.188 9.134 1.00 37.31 95 GLU A O 1
ATOM 731 N N . TYR A 1 108 ? 52.918 29.701 11.323 1.00 36.73 96 TYR A N 1
ATOM 732 C CA . TYR A 1 108 ? 52.268 28.405 11.176 1.00 36.54 96 TYR A CA 1
ATOM 733 C C . TYR A 1 108 ? 51.087 28.402 12.102 1.00 37.08 96 TYR A C 1
ATOM 734 O O . TYR A 1 108 ? 51.087 29.121 13.107 1.00 38.13 96 TYR A O 1
ATOM 743 N N . ARG A 1 109 ? 50.088 27.590 11.786 1.00 37.09 97 ARG A N 1
ATOM 744 C CA . ARG A 1 109 ? 48.981 27.396 12.688 1.00 38.15 97 ARG A CA 1
ATOM 745 C C . ARG A 1 109 ? 48.876 25.927 13.090 1.00 38.00 97 ARG A C 1
ATOM 746 O O . ARG A 1 109 ? 48.994 25.037 12.252 1.00 36.63 97 ARG A O 1
ATOM 754 N N . CYS A 1 110 ? 48.650 25.678 14.374 1.00 38.82 98 CYS A N 1
ATOM 755 C CA . CYS A 1 110 ? 48.455 24.303 14.858 1.00 39.66 98 CYS A CA 1
ATOM 756 C C . CYS A 1 110 ? 47.023 24.093 15.276 1.00 40.34 98 CYS A C 1
ATOM 757 O O . CYS A 1 110 ? 46.525 24.775 16.177 1.00 41.05 98 CYS A O 1
ATOM 760 N N . PHE A 1 111 ? 46.392 23.107 14.650 1.00 40.22 99 PHE A N 1
ATOM 761 C CA . PHE A 1 111 ? 44.986 22.824 14.827 1.00 40.11 99 PHE A CA 1
ATOM 762 C C . PHE A 1 111 ? 44.821 21.420 15.429 1.00 39.35 99 PHE A C 1
ATOM 763 O O . PHE A 1 111 ? 45.405 20.457 14.930 1.00 38.80 99 PHE A O 1
ATOM 771 N N . PHE A 1 112 ? 44.042 21.338 16.508 1.00 39.15 100 PHE A N 1
ATOM 772 C CA . PHE A 1 112 ? 43.717 20.100 17.224 1.00 39.38 100 PHE A CA 1
ATOM 773 C C . PHE A 1 112 ? 42.213 19.890 17.108 1.00 40.63 100 PHE A C 1
ATOM 774 O O . PHE A 1 112 ? 41.469 20.786 17.458 1.00 39.89 100 PHE A O 1
ATOM 782 N N . ARG A 1 113 ? 41.771 18.714 16.659 1.00 42.09 101 ARG A N 1
ATOM 783 C CA . ARG A 1 113 ? 40.339 18.408 16.589 1.00 44.34 101 ARG A CA 1
ATOM 784 C C . ARG A 1 113 ? 39.978 17.047 17.178 1.00 45.37 101 ARG A C 1
ATOM 785 O O . ARG A 1 113 ? 40.616 16.042 16.864 1.00 45.04 101 ARG A O 1
ATOM 793 N N . GLN A 1 114 ? 38.947 17.034 18.023 1.00 47.36 102 GLN A N 1
ATOM 794 C CA . GLN A 1 114 ? 38.280 15.803 18.440 1.00 50.19 102 GLN A CA 1
ATOM 795 C C . GLN A 1 114 ? 36.784 15.919 18.119 1.00 51.45 102 GLN A C 1
ATOM 796 O O . GLN A 1 114 ? 36.077 16.751 18.690 1.00 50.96 102 GLN A O 1
ATOM 802 N N . ASP A 1 115 ? 36.332 15.079 17.184 1.00 53.81 103 ASP A N 1
ATOM 803 C CA . ASP A 1 115 ? 35.000 15.164 16.558 1.00 55.87 103 ASP A CA 1
ATOM 804 C C . ASP A 1 115 ? 34.589 16.578 16.147 1.00 56.59 103 ASP A C 1
ATOM 805 O O . ASP A 1 115 ? 35.064 17.101 15.130 1.00 56.86 103 ASP A O 1
ATOM 810 N N . GLU A 1 116 ? 33.711 17.180 16.950 1.00 57.59 104 GLU A N 1
ATOM 811 C CA . GLU A 1 116 ? 33.110 18.496 16.674 1.00 58.77 104 GLU A CA 1
ATOM 812 C C . GLU A 1 116 ? 33.846 19.661 17.353 1.00 58.26 104 GLU A C 1
ATOM 813 O O . GLU A 1 116 ? 33.620 20.839 17.025 1.00 58.78 104 GLU A O 1
ATOM 819 N N . ASN A 1 117 ? 34.693 19.332 18.324 1.00 57.70 105 ASN A N 1
ATOM 820 C CA . ASN A 1 117 ? 35.462 20.332 19.060 1.00 57.03 105 ASN A CA 1
ATOM 821 C C . ASN A 1 117 ? 36.842 20.540 18.426 1.00 56.71 105 ASN A C 1
ATOM 822 O O . ASN A 1 117 ? 37.640 19.605 18.310 1.00 56.27 105 ASN A O 1
ATOM 827 N N . TYR A 1 118 ? 37.114 21.768 18.012 1.00 56.26 106 TYR A N 1
ATOM 828 C CA . TYR A 1 118 ? 38.433 22.123 17.514 1.00 56.35 106 TYR A CA 1
ATOM 829 C C . TYR A 1 118 ? 38.901 23.429 18.128 1.00 55.30 106 TYR A C 1
ATOM 830 O O . TYR A 1 118 ? 38.084 24.259 18.534 1.00 55.55 106 TYR A O 1
ATOM 839 N N . GLU A 1 119 ? 40.222 23.590 18.195 1.00 53.53 107 GLU A N 1
ATOM 840 C CA . GLU A 1 119 ? 40.851 24.838 18.586 1.00 52.46 107 GLU A CA 1
ATOM 841 C C . GLU A 1 119 ? 42.217 24.947 17.907 1.00 50.75 107 GLU A C 1
ATOM 842 O O . GLU A 1 119 ? 42.755 23.951 17.413 1.00 49.92 107 GLU A O 1
ATOM 848 N N . GLU A 1 120 ? 42.757 26.161 17.868 1.00 48.48 108 GLU A N 1
ATOM 849 C CA . GLU A 1 120 ? 44.042 26.413 17.222 1.00 47.21 108 GLU A CA 1
ATOM 850 C C . GLU A 1 120 ? 44.880 27.554 17.822 1.00 45.40 108 GLU A C 1
ATOM 851 O O . GLU A 1 120 ? 44.395 28.404 18.597 1.00 44.19 108 GLU A O 1
ATOM 857 N N . ALA A 1 121 ? 46.162 27.544 17.457 1.00 43.64 109 ALA A N 1
ATOM 858 C CA . ALA A 1 121 ? 47.109 28.538 17.925 1.00 41.82 109 ALA A CA 1
ATOM 859 C C . ALA A 1 121 ? 48.093 28.800 16.823 1.00 40.77 109 ALA A C 1
ATOM 860 O O . ALA A 1 121 ? 47.998 28.212 15.758 1.00 40.33 109 ALA A O 1
ATOM 862 N N . ILE A 1 122 ? 49.044 29.678 17.101 1.00 40.38 110 ILE A N 1
ATOM 863 C CA . ILE A 1 122 ? 49.970 30.204 16.121 1.00 40.40 110 ILE A CA 1
ATOM 864 C C . ILE A 1 122 ? 51.361 29.889 16.619 1.00 39.75 110 ILE A C 1
ATOM 865 O O . ILE A 1 122 ? 51.626 30.043 17.802 1.00 40.08 110 ILE A O 1
ATOM 870 N N . VAL A 1 123 ? 52.224 29.393 15.735 1.00 39.37 111 VAL A N 1
ATOM 871 C CA . VAL A 1 123 ? 53.663 29.275 16.017 1.00 39.44 111 VAL A CA 1
ATOM 872 C C . VAL A 1 123 ? 54.421 30.039 14.939 1.00 39.97 111 VAL A C 1
ATOM 873 O O . VAL A 1 123 ? 54.104 29.936 13.734 1.00 39.78 111 VAL A O 1
ATOM 877 N N . HIS A 1 124 ? 55.404 30.827 15.356 1.00 39.43 112 HIS A N 1
ATOM 878 C CA . HIS A 1 124 ? 56.186 31.581 14.405 1.00 39.67 112 HIS A CA 1
ATOM 879 C C . HIS A 1 124 ? 57.483 30.850 14.304 1.00 38.54 112 HIS A C 1
ATOM 880 O O . HIS A 1 124 ? 58.097 30.585 15.317 1.00 38.55 112 HIS A O 1
ATOM 887 N N . LEU A 1 125 ? 57.857 30.450 13.088 1.00 37.38 113 LEU A N 1
ATOM 888 C CA . LEU A 1 125 ? 59.210 29.971 12.838 1.00 35.67 113 LEU A CA 1
ATOM 889 C C . LEU A 1 125 ? 60.080 31.117 12.338 1.00 34.66 113 LEU A C 1
ATOM 890 O O . LEU A 1 125 ? 59.731 31.803 11.395 1.00 35.48 113 LEU A O 1
ATOM 895 N N . LYS A 1 126 ? 61.203 31.354 12.992 1.00 34.54 114 LYS A N 1
ATOM 896 C CA . LYS A 1 126 ? 62.150 32.366 12.520 1.00 33.63 114 LYS A CA 1
ATOM 897 C C . LYS A 1 126 ? 63.402 31.673 12.081 1.00 32.02 114 LYS A C 1
ATOM 898 O O . LYS A 1 126 ? 64.070 31.115 12.907 1.00 31.76 114 LYS A O 1
ATOM 904 N N . VAL A 1 127 ? 63.756 31.776 10.802 1.00 31.20 115 VAL A N 1
ATOM 905 C CA . VAL A 1 127 ? 64.912 31.071 10.281 1.00 31.21 115 VAL A CA 1
ATOM 906 C C . VAL A 1 127 ? 66.083 32.025 10.188 1.00 30.93 115 VAL A C 1
ATOM 907 O O . VAL A 1 127 ? 65.889 33.203 9.888 1.00 32.31 115 VAL A O 1
ATOM 911 N N . ALA A 1 128 ? 67.278 31.513 10.441 1.00 29.52 116 ALA A N 1
ATOM 912 C CA . ALA A 1 128 ? 68.477 32.306 10.403 1.00 31.06 116 ALA A CA 1
ATOM 913 C C . ALA A 1 128 ? 69.625 31.532 9.745 1.00 31.24 116 ALA A C 1
ATOM 914 O O . ALA A 1 128 ? 69.704 30.313 9.839 1.00 31.45 116 ALA A O 1
ATOM 916 N N . ALA A 1 129 ? 70.488 32.241 9.038 1.00 31.17 117 ALA A N 1
ATOM 917 C CA . ALA A 1 129 ? 71.735 31.645 8.594 1.00 31.37 117 ALA A CA 1
ATOM 918 C C . ALA A 1 129 ? 72.787 32.648 8.868 1.00 31.46 117 ALA A C 1
ATOM 919 O O . ALA A 1 129 ? 72.579 33.850 8.692 1.00 31.90 117 ALA A O 1
ATOM 921 N N . LEU A 1 130 ? 73.924 32.138 9.265 1.00 32.02 118 LEU A N 1
ATOM 922 C CA . LEU A 1 130 ? 75.085 32.926 9.509 1.00 33.95 118 LEU A CA 1
ATOM 923 C C . LEU A 1 130 ? 76.009 32.777 8.319 1.00 34.39 118 LEU A C 1
ATOM 924 O O . LEU A 1 130 ? 76.275 31.659 7.904 1.00 35.38 118 LEU A O 1
ATOM 929 N N . GLY A 1 131 ? 76.492 33.885 7.770 1.00 34.57 119 GLY A N 1
ATOM 930 C CA . GLY A 1 131 ? 77.276 33.837 6.524 1.00 33.94 119 GLY A CA 1
ATOM 931 C C . GLY A 1 131 ? 78.770 33.706 6.672 1.00 33.40 119 GLY A C 1
ATOM 932 O O . GLY A 1 131 ? 79.258 33.361 7.747 1.00 33.15 119 GLY A O 1
ATOM 933 N N . SER A 1 132 ? 79.492 34.004 5.590 1.00 33.31 120 SER A N 1
ATOM 934 C CA . SER A 1 132 ? 80.936 33.781 5.491 1.00 32.97 120 SER A CA 1
ATOM 935 C C . SER A 1 132 ? 81.726 34.856 6.198 1.00 33.93 120 SER A C 1
ATOM 936 O O . SER A 1 132 ? 81.206 35.973 6.383 1.00 34.28 120 SER A O 1
ATOM 939 N N . ASP A 1 133 ? 82.976 34.533 6.558 1.00 33.73 121 ASP A N 1
ATOM 940 C CA . ASP A 1 133 ? 83.962 35.512 7.014 1.00 35.13 121 ASP A CA 1
ATOM 941 C C . ASP A 1 133 ? 84.000 36.724 6.090 1.00 35.38 121 ASP A C 1
ATOM 942 O O . ASP A 1 133 ? 84.261 36.577 4.884 1.00 36.11 121 ASP A O 1
ATOM 947 N N . PRO A 1 134 ? 83.715 37.932 6.635 1.00 34.83 122 PRO A N 1
ATOM 948 C CA . PRO A 1 134 ? 83.679 39.150 5.786 1.00 33.85 122 PRO A CA 1
ATOM 949 C C . PRO A 1 134 ? 85.036 39.474 5.203 1.00 33.72 122 PRO A C 1
ATOM 950 O O . PRO A 1 134 ? 86.049 39.075 5.754 1.00 33.49 122 PRO A O 1
ATOM 954 N N . HIS A 1 135 ? 85.046 40.220 4.110 1.00 33.65 123 HIS A N 1
ATOM 955 C CA . HIS A 1 135 ? 86.276 40.546 3.459 1.00 33.77 123 HIS A CA 1
ATOM 956 C C . HIS A 1 135 ? 86.267 41.990 3.064 1.00 33.83 123 HIS A C 1
ATOM 957 O O . HIS A 1 135 ? 85.270 42.489 2.538 1.00 33.48 123 HIS A O 1
ATOM 964 N N . ILE A 1 136 ? 87.384 42.657 3.273 1.00 34.12 124 ILE A N 1
ATOM 965 C CA . ILE A 1 136 ? 87.508 44.029 2.809 1.00 35.82 124 ILE A CA 1
ATOM 966 C C . ILE A 1 136 ? 88.484 44.178 1.637 1.00 37.89 124 ILE A C 1
ATOM 967 O O . ILE A 1 136 ? 89.636 43.797 1.728 1.00 37.90 124 ILE A O 1
ATOM 972 N N . SER A 1 137 ? 87.984 44.748 0.551 1.00 41.05 125 SER A N 1
ATOM 973 C CA . SER A 1 137 ? 88.768 45.218 -0.589 1.00 44.02 125 SER A CA 1
ATOM 974 C C . SER A 1 137 ? 89.155 46.650 -0.378 1.00 45.97 125 SER A C 1
ATOM 975 O O . SER A 1 137 ? 88.302 47.466 -0.049 1.00 45.64 125 SER A O 1
ATOM 986 N N . LYS A 1 139 ? 90.854 50.005 -2.334 1.00 57.61 127 LYS A N 1
ATOM 987 C CA . LYS A 1 139 ? 91.224 50.613 -3.602 1.00 59.97 127 LYS A CA 1
ATOM 988 C C . LYS A 1 139 ? 91.540 52.081 -3.399 1.00 61.37 127 LYS A C 1
ATOM 989 O O . LYS A 1 139 ? 90.667 52.867 -3.040 1.00 60.75 127 LYS A O 1
ATOM 995 N N . VAL A 1 140 ? 92.806 52.439 -3.600 1.00 63.63 128 VAL A N 1
ATOM 996 C CA . VAL A 1 140 ? 93.219 53.850 -3.544 1.00 65.64 128 VAL A CA 1
ATOM 997 C C . VAL A 1 140 ? 92.958 54.466 -4.904 1.00 67.06 128 VAL A C 1
ATOM 998 O O . VAL A 1 140 ? 93.503 54.003 -5.904 1.00 67.41 128 VAL A O 1
ATOM 1002 N N . GLN A 1 141 ? 92.092 55.474 -4.948 1.00 69.13 129 GLN A N 1
ATOM 1003 C CA . GLN A 1 141 ? 91.830 56.156 -6.211 1.00 71.10 129 GLN A CA 1
ATOM 1004 C C . GLN A 1 141 ? 92.172 57.646 -6.143 1.00 71.92 129 GLN A C 1
ATOM 1005 O O . GLN A 1 141 ? 93.162 58.029 -5.484 1.00 72.21 129 GLN A O 1
ATOM 1011 N N . GLU A 1 142 ? 91.351 58.456 -6.831 1.00 72.90 130 GLU A N 1
ATOM 1012 C CA . GLU A 1 142 ? 91.475 59.931 -6.955 1.00 73.48 130 GLU A CA 1
ATOM 1013 C C . GLU A 1 142 ? 92.152 60.674 -5.785 1.00 73.34 130 GLU A C 1
ATOM 1014 O O . GLU A 1 142 ? 91.485 61.282 -4.933 1.00 73.49 130 GLU A O 1
ATOM 1020 N N . SER A 1 143 ? 93.486 60.589 -5.773 1.00 73.09 131 SER A N 1
ATOM 1021 C CA . SER A 1 143 ? 94.373 61.393 -4.925 1.00 72.55 131 SER A CA 1
ATOM 1022 C C . SER A 1 143 ? 94.126 61.259 -3.407 1.00 71.88 131 SER A C 1
ATOM 1023 O O . SER A 1 143 ? 93.473 62.112 -2.777 1.00 71.90 131 SER A O 1
ATOM 1026 N N . GLY A 1 144 ? 94.649 60.172 -2.830 1.00 70.79 132 GLY A N 1
ATOM 1027 C CA . GLY A 1 144 ? 94.677 59.995 -1.372 1.00 68.92 132 GLY A CA 1
ATOM 1028 C C . GLY A 1 144 ? 93.451 59.392 -0.700 1.00 67.45 132 GLY A C 1
ATOM 1029 O O . GLY A 1 144 ? 93.573 58.840 0.397 1.00 67.15 132 GLY A O 1
ATOM 1030 N N . GLU A 1 145 ? 92.282 59.509 -1.346 1.00 65.92 133 GLU A N 1
ATOM 1031 C CA . GLU A 1 145 ? 91.018 58.936 -0.830 1.00 64.27 133 GLU A CA 1
ATOM 1032 C C . GLU A 1 145 ? 90.898 57.426 -1.041 1.00 61.78 133 GLU A C 1
ATOM 1033 O O . GLU A 1 145 ? 91.016 56.932 -2.171 1.00 61.48 133 GLU A O 1
ATOM 1039 N N . ILE A 1 146 ? 90.646 56.722 0.066 1.00 58.73 134 ILE A N 1
ATOM 1040 C CA . ILE A 1 146 ? 90.524 55.253 0.107 1.00 55.80 134 ILE A CA 1
ATOM 1041 C C . ILE A 1 146 ? 89.048 54.759 0.130 1.00 53.52 134 ILE A C 1
ATOM 1042 O O . ILE A 1 146 ? 88.255 55.176 0.973 1.00 52.66 134 ILE A O 1
ATOM 1047 N N . GLN A 1 147 ? 88.710 53.870 -0.802 1.00 50.61 135 GLN A N 1
ATOM 1048 C CA . GLN A 1 147 ? 87.390 53.240 -0.872 1.00 47.89 135 GLN A CA 1
ATOM 1049 C C . GLN A 1 147 ? 87.505 51.811 -0.378 1.00 44.83 135 GLN A C 1
ATOM 1050 O O . GLN A 1 147 ? 88.334 51.043 -0.875 1.00 44.78 135 GLN A O 1
ATOM 1056 N N . LEU A 1 148 ? 86.691 51.444 0.599 1.00 40.80 136 LEU A N 1
ATOM 1057 C CA . LEU A 1 148 ? 86.684 50.074 1.080 1.00 37.70 136 LEU A CA 1
ATOM 1058 C C . LEU A 1 148 ? 85.383 49.405 0.686 1.00 36.58 136 LEU A C 1
ATOM 1059 O O . LEU A 1 148 ? 84.321 50.027 0.756 1.00 36.32 136 LEU A O 1
ATOM 1064 N N . GLU A 1 149 ? 85.456 48.131 0.316 1.00 34.66 137 GLU A N 1
ATOM 1065 C CA . GLU A 1 149 ? 84.261 47.369 0.081 1.00 33.99 137 GLU A CA 1
ATOM 1066 C C . GLU A 1 149 ? 84.251 46.139 0.925 1.00 32.25 137 GLU A C 1
ATOM 1067 O O . GLU A 1 149 ? 85.158 45.352 0.858 1.00 32.67 137 GLU A O 1
ATOM 1073 N N . CYS A 1 150 ? 83.206 45.968 1.725 1.00 31.10 138 CYS A N 1
ATOM 1074 C CA . CYS A 1 150 ? 83.109 44.806 2.606 1.00 30.19 138 CYS A CA 1
ATOM 1075 C C . CYS A 1 150 ? 82.048 43.872 2.065 1.00 29.92 138 CYS A C 1
ATOM 1076 O O . CYS A 1 150 ? 80.924 44.277 1.714 1.00 30.58 138 CYS A O 1
ATOM 1079 N N . THR A 1 151 ? 82.396 42.608 2.047 1.00 29.14 139 THR A N 1
ATOM 1080 C CA . THR A 1 151 ? 81.647 41.619 1.311 1.00 29.34 139 THR A CA 1
ATOM 1081 C C . THR A 1 151 ? 81.444 40.371 2.178 1.00 28.01 139 THR A C 1
ATOM 1082 O O . THR A 1 151 ? 82.301 40.029 2.957 1.00 27.46 139 THR A O 1
ATOM 1086 N N . SER A 1 152 ? 80.266 39.749 2.118 1.00 27.28 140 SER A N 1
ATOM 1087 C CA . SER A 1 152 ? 80.047 38.500 2.799 1.00 27.29 140 SER A CA 1
ATOM 1088 C C . SER A 1 152 ? 78.827 37.864 2.162 1.00 28.04 140 SER A C 1
ATOM 1089 O O . SER A 1 152 ? 77.963 38.554 1.615 1.00 29.13 140 SER A O 1
ATOM 1092 N N . VAL A 1 153 ? 78.758 36.550 2.273 1.00 27.99 141 VAL A N 1
ATOM 1093 C CA . VAL A 1 153 ? 77.860 35.713 1.509 1.00 28.64 141 VAL A CA 1
ATOM 1094 C C . VAL A 1 153 ? 77.066 34.842 2.477 1.00 28.40 141 VAL A C 1
ATOM 1095 O O . VAL A 1 153 ? 77.630 34.375 3.464 1.00 28.69 141 VAL A O 1
ATOM 1099 N N . GLY A 1 154 ? 7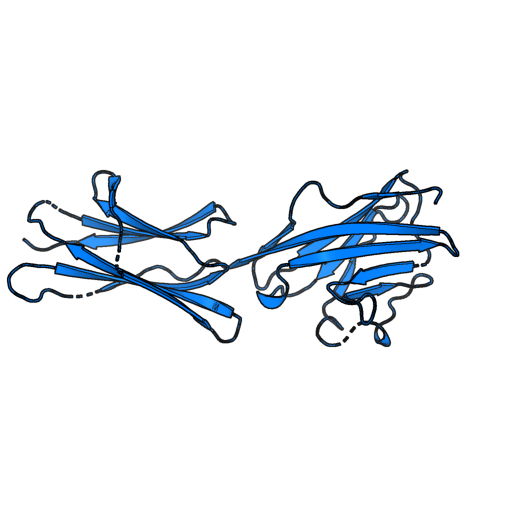5.763 34.650 2.240 1.00 28.68 142 GLY A N 1
ATOM 1100 C CA . GLY A 1 154 ? 74.999 33.573 2.929 1.00 28.70 142 GLY A CA 1
ATOM 1101 C C . GLY A 1 154 ? 74.248 33.900 4.237 1.00 29.01 142 GLY A C 1
ATOM 1102 O O . GLY A 1 154 ? 74.095 33.047 5.118 1.00 30.26 142 GLY A O 1
ATOM 1103 N N . TRP A 1 155 ? 73.738 35.113 4.371 1.00 27.74 143 TRP A N 1
ATOM 1104 C CA . TRP A 1 155 ? 73.079 35.499 5.611 1.00 27.50 143 TRP A CA 1
ATOM 1105 C C . TRP A 1 155 ? 71.602 35.407 5.452 1.00 26.60 143 TRP A C 1
ATOM 1106 O O . TRP A 1 155 ? 71.088 35.686 4.387 1.00 27.19 143 TRP A O 1
ATOM 1117 N N . TYR A 1 156 ? 70.916 35.043 6.523 1.00 25.60 144 TYR A N 1
ATOM 1118 C CA . TYR A 1 156 ? 69.487 35.127 6.523 1.00 25.38 144 TYR A CA 1
ATOM 1119 C C . TYR A 1 156 ? 69.031 35.512 7.927 1.00 25.61 144 TYR A C 1
ATOM 1120 O O . TYR A 1 156 ? 69.544 34.970 8.894 1.00 27.24 144 TYR A O 1
ATOM 1129 N N . PRO A 1 157 ? 68.126 36.495 8.067 1.00 26.07 145 PRO A N 1
ATOM 1130 C CA . PRO A 1 157 ? 67.568 37.352 7.022 1.00 26.73 145 PRO A CA 1
ATOM 1131 C C . PRO A 1 157 ? 68.598 38.416 6.638 1.00 26.86 145 PRO A C 1
ATOM 1132 O O . PRO A 1 157 ? 69.810 38.164 6.751 1.00 27.29 145 PRO A O 1
ATOM 1136 N N . GLU A 1 158 ? 68.143 39.578 6.146 1.00 27.57 146 GLU A N 1
ATOM 1137 C CA . GLU A 1 158 ? 69.039 40.679 5.836 1.00 26.92 146 GLU A CA 1
ATOM 1138 C C . GLU A 1 158 ? 69.953 40.942 7.046 1.00 26.57 146 GLU A C 1
ATOM 1139 O O . GLU A 1 158 ? 69.469 41.197 8.143 1.00 26.72 146 GLU A O 1
ATOM 1145 N N . PRO A 1 159 ? 71.267 40.879 6.845 1.00 26.15 147 PRO A N 1
ATOM 1146 C CA . PRO A 1 159 ? 72.239 41.117 7.915 1.00 26.69 147 PRO A CA 1
ATOM 1147 C C . PRO A 1 159 ? 72.593 42.634 8.024 1.00 26.93 147 PRO A C 1
ATOM 1148 O O . PRO A 1 159 ? 72.398 43.400 7.071 1.00 27.05 147 PRO A O 1
ATOM 1152 N N . GLN A 1 160 ? 73.091 43.051 9.177 1.00 26.69 148 GLN A N 1
ATOM 1153 C CA . GLN A 1 160 ? 73.434 44.441 9.412 1.00 27.29 148 GLN A CA 1
ATOM 1154 C C . GLN A 1 160 ? 74.924 44.575 9.230 1.00 26.79 148 GLN A C 1
ATOM 1155 O O . GLN A 1 160 ? 75.670 43.654 9.549 1.00 27.02 148 GLN A O 1
ATOM 1161 N N . VAL A 1 161 ? 75.342 45.708 8.677 1.00 26.62 149 VAL A N 1
ATOM 1162 C CA . VAL A 1 161 ? 76.731 46.038 8.472 1.00 26.34 149 VAL A CA 1
ATOM 1163 C C . VAL A 1 161 ? 77.084 47.165 9.463 1.00 28.33 149 VAL A C 1
ATOM 1164 O O . VAL A 1 161 ? 76.331 48.096 9.594 1.00 27.37 149 VAL A O 1
ATOM 1168 N N . GLN A 1 162 ? 78.228 47.077 10.146 1.00 29.15 150 GLN A N 1
ATOM 1169 C CA . GLN A 1 162 ? 78.672 48.143 11.034 1.00 31.98 150 GLN A CA 1
ATOM 1170 C C . GLN A 1 162 ? 80.153 48.392 10.756 1.00 32.09 150 GLN A C 1
ATOM 1171 O O . GLN A 1 162 ? 80.948 47.470 10.771 1.00 32.89 150 GLN A O 1
ATOM 1177 N N . TRP A 1 163 ? 80.511 49.623 10.453 1.00 32.71 151 TRP A N 1
ATOM 1178 C CA . TRP A 1 163 ? 81.913 50.011 10.348 1.00 34.42 151 TRP A CA 1
ATOM 1179 C C . TRP A 1 163 ? 82.361 50.679 11.632 1.00 36.45 151 TRP A C 1
ATOM 1180 O O . TRP A 1 163 ? 81.637 51.492 12.181 1.00 36.47 151 TRP A O 1
ATOM 1191 N N . GLN A 1 164 ? 83.583 50.390 12.054 1.00 39.13 152 GLN A N 1
ATOM 1192 C CA . GLN A 1 164 ? 84.136 50.946 13.279 1.00 42.24 152 GLN A CA 1
ATOM 1193 C C . GLN A 1 164 ? 85.573 51.344 13.099 1.00 44.28 152 GLN A C 1
ATOM 1194 O O . GLN A 1 164 ? 86.315 50.644 12.410 1.00 43.69 152 GLN A O 1
ATOM 1200 N N . THR A 1 165 ? 85.970 52.461 13.722 1.00 47.86 153 THR A N 1
ATOM 1201 C CA . THR A 1 165 ? 87.399 52.842 13.817 1.00 51.27 153 THR A CA 1
ATOM 1202 C C . THR A 1 165 ? 88.028 51.917 14.841 1.00 53.26 153 THR A C 1
ATOM 1203 O O . THR A 1 165 ? 87.309 51.170 15.521 1.00 53.26 153 THR A O 1
ATOM 1207 N N . HIS A 1 166 ? 89.358 51.947 14.958 1.00 56.48 154 HIS A N 1
ATOM 1208 C CA . HIS A 1 166 ? 90.047 51.137 15.994 1.00 58.42 154 HIS A CA 1
ATOM 1209 C C . HIS A 1 166 ? 89.636 51.573 17.418 1.00 59.11 154 HIS A C 1
ATOM 1210 O O . HIS A 1 166 ? 89.569 50.749 18.346 1.00 59.26 154 HIS A O 1
ATOM 1217 N N . ARG A 1 167 ? 89.314 52.861 17.567 1.00 59.56 155 ARG A N 1
ATOM 1218 C CA . ARG A 1 167 ? 88.771 53.407 18.821 1.00 59.92 155 ARG A CA 1
ATOM 1219 C C . ARG A 1 167 ? 87.379 52.894 19.234 1.00 59.17 155 ARG A C 1
ATOM 1220 O O . ARG A 1 167 ? 87.022 52.939 20.424 1.00 59.72 155 ARG A O 1
ATOM 1228 N N . GLY A 1 168 ? 86.586 52.428 18.268 1.00 57.70 156 GLY A N 1
ATOM 1229 C CA . GLY A 1 168 ? 85.222 51.967 18.551 1.00 55.38 156 GLY A CA 1
ATOM 1230 C C . GLY A 1 168 ? 84.098 52.895 18.075 1.00 54.49 156 GLY A C 1
ATOM 1231 O O . GLY A 1 168 ? 82.910 52.607 18.297 1.00 54.59 156 GLY A O 1
ATOM 1232 N N . GLU A 1 169 ? 84.449 54.010 17.431 1.00 52.39 157 GLU A N 1
ATOM 1233 C CA . GLU A 1 169 ? 83.435 54.913 16.896 1.00 51.01 157 GLU A CA 1
ATOM 1234 C C . GLU A 1 169 ? 82.821 54.316 15.593 1.00 48.08 157 GLU A C 1
ATOM 1235 O O . GLU A 1 169 ? 83.493 54.236 14.559 1.00 46.73 157 GLU A O 1
ATOM 1241 N N . GLU A 1 170 ? 81.565 53.871 15.671 1.00 45.24 158 GLU A N 1
ATOM 1242 C CA . GLU A 1 170 ? 80.815 53.451 14.480 1.00 42.43 158 GLU A CA 1
ATOM 1243 C C . GLU A 1 170 ? 80.569 54.596 13.476 1.00 39.54 158 GLU A C 1
ATOM 1244 O O . GLU A 1 170 ? 80.371 55.745 13.857 1.00 39.04 158 GLU A O 1
ATOM 1250 N N . PHE A 1 171 ? 80.625 54.281 12.188 1.00 36.46 159 PHE A N 1
ATOM 1251 C CA . PHE A 1 171 ? 80.207 55.210 11.170 1.00 33.59 159 PHE A CA 1
ATOM 1252 C C . PHE A 1 171 ? 79.475 54.428 10.080 1.00 32.97 159 PHE A C 1
ATOM 1253 O O . PHE A 1 171 ? 79.650 53.211 9.986 1.00 33.71 159 PHE A O 1
ATOM 1261 N N . PRO A 1 172 ? 78.584 55.090 9.311 1.00 31.13 160 PRO A N 1
ATOM 1262 C CA . PRO A 1 172 ? 77.751 54.342 8.374 1.00 29.88 160 PRO A CA 1
ATOM 1263 C C . PRO A 1 172 ? 78.447 53.965 7.059 1.00 28.56 160 PRO A C 1
ATOM 1264 O O . PRO A 1 172 ? 79.507 54.506 6.773 1.00 28.36 160 PRO A O 1
ATOM 1268 N N . SER A 1 173 ? 77.848 53.061 6.271 1.00 26.51 161 SER A N 1
ATOM 1269 C CA . SER A 1 173 ? 78.293 52.851 4.881 1.00 26.67 161 SER A CA 1
ATOM 1270 C C . SER A 1 173 ? 78.001 54.076 4.007 1.00 26.44 161 SER A C 1
ATOM 1271 O O . SER A 1 173 ? 77.183 54.924 4.340 1.00 25.37 161 SER A O 1
ATOM 1282 N N . SER A 1 175 ? 77.306 53.161 0.596 1.00 25.45 163 SER A N 1
ATOM 1283 C CA . SER A 1 175 ? 76.279 52.449 -0.107 1.00 26.73 163 SER A CA 1
ATOM 1284 C C . SER A 1 175 ? 76.197 51.011 0.405 1.00 25.69 163 SER A C 1
ATOM 1285 O O . SER A 1 175 ? 77.158 50.506 0.902 1.00 25.52 163 SER A O 1
ATOM 1288 N N . GLU A 1 176 ? 75.060 50.352 0.241 1.00 25.08 164 GLU A N 1
ATOM 1289 C CA . GLU A 1 176 ? 74.991 48.952 0.548 1.00 25.78 164 GLU A CA 1
ATOM 1290 C C . GLU A 1 176 ? 74.094 48.262 -0.427 1.00 25.58 164 GLU A C 1
ATOM 1291 O O . GLU A 1 176 ? 73.131 48.857 -0.906 1.00 24.28 164 GLU A O 1
ATOM 1297 N N . SER A 1 177 ? 74.355 46.963 -0.566 1.00 25.24 165 SER A N 1
ATOM 1298 C CA . SER A 1 177 ? 73.585 46.037 -1.389 1.00 26.75 165 SER A CA 1
ATOM 1299 C C . SER A 1 177 ? 73.389 44.707 -0.731 1.00 25.76 165 SER A C 1
ATOM 1300 O O . SER A 1 177 ? 74.337 44.166 -0.184 1.00 24.40 165 SER A O 1
ATOM 1303 N N . ARG A 1 178 ? 72.194 44.146 -0.890 1.00 25.76 166 ARG A N 1
ATOM 1304 C CA . ARG A 1 178 ? 71.921 42.778 -0.534 1.00 27.75 166 ARG A CA 1
ATOM 1305 C C . ARG A 1 178 ? 71.193 42.053 -1.681 1.00 28.60 166 ARG A C 1
ATOM 1306 O O . ARG A 1 178 ? 70.280 42.572 -2.225 1.00 27.24 166 ARG A O 1
ATOM 1314 N N . ASN A 1 179 ? 71.605 40.837 -1.981 1.00 30.61 167 ASN A N 1
ATOM 1315 C CA . ASN A 1 179 ? 71.056 40.066 -3.088 1.00 33.44 167 ASN A CA 1
ATOM 1316 C C . ASN A 1 179 ? 70.931 38.594 -2.702 1.00 32.68 167 ASN A C 1
ATOM 1317 O O . ASN A 1 179 ? 71.943 37.961 -2.378 1.00 32.49 167 ASN A O 1
ATOM 1322 N N . PRO A 1 180 ? 69.697 38.047 -2.738 1.00 32.95 168 PRO A N 1
ATOM 1323 C CA . PRO A 1 180 ? 69.482 36.668 -2.267 1.00 33.16 168 PRO A CA 1
ATOM 1324 C C . PRO A 1 180 ? 70.019 35.649 -3.253 1.00 34.04 168 PRO A C 1
ATOM 1325 O O . PRO A 1 180 ? 69.876 35.840 -4.447 1.00 34.39 168 PRO A O 1
ATOM 1329 N N . ASP A 1 181 ? 70.658 34.586 -2.778 1.00 35.27 169 ASP A N 1
ATOM 1330 C CA . ASP A 1 181 ? 71.097 33.502 -3.682 1.00 35.84 169 ASP A CA 1
ATOM 1331 C C . ASP A 1 181 ? 69.902 32.641 -4.103 1.00 37.27 169 ASP A C 1
ATOM 1332 O O . ASP A 1 181 ? 68.735 33.021 -3.842 1.00 36.60 169 ASP A O 1
ATOM 1337 N N . GLU A 1 182 ? 70.152 31.503 -4.749 1.00 38.82 170 GLU A N 1
ATOM 1338 C CA . GLU A 1 182 ? 69.022 30.656 -5.185 1.00 41.24 170 GLU A CA 1
ATOM 1339 C C . GLU A 1 182 ? 68.226 30.079 -4.001 1.00 40.47 170 GLU A C 1
ATOM 1340 O O . GLU A 1 182 ? 67.038 29.812 -4.131 1.00 41.19 170 GLU A O 1
ATOM 1346 N N . GLU A 1 183 ? 68.878 29.892 -2.860 1.00 40.02 171 GLU A N 1
ATOM 1347 C CA . GLU A 1 183 ? 68.194 29.370 -1.657 1.00 39.94 171 GLU A CA 1
ATOM 1348 C C . GLU A 1 183 ? 67.698 30.515 -0.767 1.00 38.18 171 GLU A C 1
ATOM 1349 O O . GLU A 1 183 ? 67.330 30.292 0.394 1.00 37.48 171 GLU A O 1
ATOM 1355 N N . GLY A 1 184 ? 67.716 31.739 -1.309 1.00 36.70 172 GLY A N 1
ATOM 1356 C CA . GLY A 1 184 ? 67.178 32.921 -0.594 1.00 34.48 172 GLY A CA 1
ATOM 1357 C C . GLY A 1 184 ? 68.136 33.588 0.410 1.00 33.29 172 GLY A C 1
ATOM 1358 O O . GLY A 1 184 ? 67.719 34.458 1.175 1.00 33.25 172 GLY A O 1
ATOM 1359 N N . LEU A 1 185 ? 69.410 33.189 0.427 1.00 31.42 173 LEU A N 1
ATOM 1360 C CA . LEU A 1 185 ? 70.380 33.730 1.399 1.00 30.44 173 LEU A CA 1
ATOM 1361 C C . LEU A 1 185 ? 71.064 34.974 0.843 1.00 30.60 173 LEU A C 1
ATOM 1362 O O . LEU A 1 185 ? 71.489 34.984 -0.313 1.00 29.64 173 LEU A O 1
ATOM 1367 N N . PHE A 1 186 ? 71.208 35.996 1.686 1.00 29.93 174 PHE A N 1
ATOM 1368 C CA . PHE A 1 186 ? 71.753 37.275 1.264 1.00 29.32 174 PHE A CA 1
ATOM 1369 C C . PHE A 1 186 ? 73.270 37.333 1.219 1.00 29.69 174 PHE A C 1
ATOM 1370 O O . PHE A 1 186 ? 73.966 36.880 2.138 1.00 29.11 174 PHE A O 1
ATOM 1378 N N . THR A 1 187 ? 73.744 37.826 0.075 1.00 29.24 175 THR A N 1
ATOM 1379 C CA . THR A 1 187 ? 75.095 38.332 -0.088 1.00 29.47 175 THR A CA 1
ATOM 1380 C C . THR A 1 187 ? 75.036 39.835 0.155 1.00 28.47 175 THR A C 1
ATOM 1381 O O . THR A 1 187 ? 74.104 40.511 -0.288 1.00 28.60 175 THR A O 1
ATOM 1385 N N . VAL A 1 188 ? 75.982 40.331 0.950 1.00 28.12 176 VAL A N 1
ATOM 1386 C CA . VAL A 1 188 ? 75.963 41.722 1.359 1.00 26.91 176 VAL A CA 1
ATOM 1387 C C . VAL A 1 188 ? 77.220 42.428 0.874 1.00 27.20 176 VAL A C 1
ATOM 1388 O O . VAL A 1 188 ? 78.306 41.922 1.042 1.00 27.10 176 VAL A O 1
ATOM 1392 N N . ARG A 1 189 ? 77.059 43.578 0.254 1.00 27.08 177 ARG A N 1
ATOM 1393 C CA . ARG A 1 189 ? 78.187 44.401 -0.151 1.00 29.91 177 ARG A CA 1
ATOM 1394 C C . ARG A 1 189 ? 78.019 45.789 0.495 1.00 28.67 177 ARG A C 1
ATOM 1395 O O . ARG A 1 189 ? 76.966 46.382 0.415 1.00 28.72 177 ARG A O 1
ATOM 1403 N N . ALA A 1 190 ? 79.056 46.327 1.101 1.00 28.51 178 ALA A N 1
ATOM 1404 C CA . ALA A 1 190 ? 78.964 47.684 1.581 1.00 27.87 178 ALA A CA 1
ATOM 1405 C C . ALA A 1 190 ? 80.250 48.440 1.327 1.00 28.44 178 ALA A C 1
ATOM 1406 O O . ALA A 1 190 ? 81.324 47.894 1.504 1.00 28.26 178 ALA A O 1
ATOM 1408 N N . SER A 1 191 ? 80.119 49.710 0.969 1.00 29.51 179 SER A N 1
ATOM 1409 C CA . SER A 1 191 ? 81.246 50.560 0.636 1.00 31.51 179 SER A CA 1
ATOM 1410 C C . SER A 1 191 ? 81.291 51.788 1.467 1.00 31.95 179 SER A C 1
ATOM 1411 O O . SER A 1 191 ? 80.251 52.339 1.808 1.00 32.58 179 SER A O 1
ATOM 1414 N N . VAL A 1 192 ? 82.506 52.246 1.731 1.00 32.44 180 VAL A N 1
ATOM 1415 C CA . VAL A 1 192 ? 82.713 53.413 2.528 1.00 34.49 180 VAL A CA 1
ATOM 1416 C C . VAL A 1 192 ? 83.901 54.159 1.884 1.00 37.19 180 VAL A C 1
ATOM 1417 O O . VAL A 1 192 ? 84.742 53.552 1.192 1.00 38.04 180 VAL A O 1
ATOM 1421 N N . ILE A 1 193 ? 83.946 55.470 2.041 1.00 39.18 181 ILE A N 1
ATOM 1422 C CA . ILE A 1 193 ? 85.127 56.226 1.611 1.00 41.08 181 ILE A CA 1
ATOM 1423 C C . ILE A 1 193 ? 85.827 56.743 2.874 1.00 42.79 181 ILE A C 1
ATOM 1424 O O . ILE A 1 193 ? 85.220 57.436 3.672 1.00 41.46 181 ILE A O 1
ATOM 1429 N N . ILE A 1 194 ? 87.080 56.336 3.082 1.00 46.11 182 ILE A N 1
ATOM 1430 C CA . ILE A 1 194 ? 87.875 56.815 4.219 1.00 49.61 182 ILE A CA 1
AT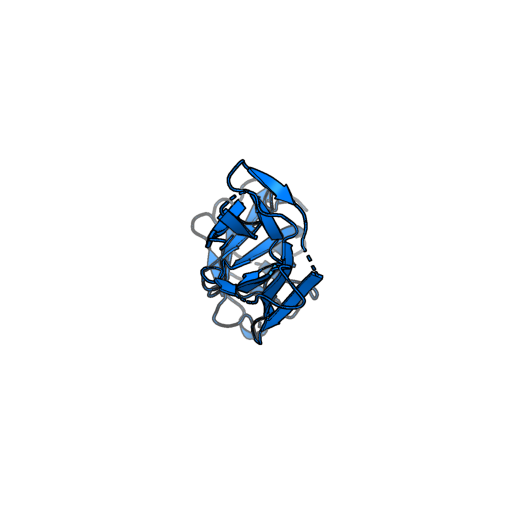OM 1431 C C . ILE A 1 194 ? 88.496 58.172 3.895 1.00 52.88 182 ILE A C 1
ATOM 1432 O O . ILE A 1 194 ? 89.289 58.274 2.953 1.00 53.04 182 ILE A O 1
ATOM 1437 N N . ARG A 1 195 ? 88.100 59.216 4.634 1.00 57.03 183 ARG A N 1
ATOM 1438 C CA . ARG A 1 195 ? 88.721 60.557 4.487 1.00 61.28 183 ARG A CA 1
ATOM 1439 C C . ARG A 1 195 ? 89.482 60.926 5.759 1.00 63.59 183 ARG A C 1
ATOM 1440 O O . ARG A 1 195 ? 88.905 61.464 6.706 1.00 64.64 183 ARG A O 1
ATOM 1448 N N . ASP A 1 196 ? 90.773 60.604 5.779 1.00 66.49 184 ASP A N 1
ATOM 1449 C CA . ASP A 1 196 ? 91.609 60.741 6.980 1.00 69.03 184 ASP A CA 1
ATOM 1450 C C . ASP A 1 196 ? 93.078 60.399 6.653 1.00 70.27 184 ASP A C 1
ATOM 1451 O O . ASP A 1 196 ? 93.383 59.802 5.607 1.00 70.44 184 ASP A O 1
ATOM 1456 N N . SER A 1 197 ? 93.983 60.806 7.540 1.00 71.58 185 SER A N 1
ATOM 1457 C CA . SER A 1 197 ? 95.315 60.215 7.585 1.00 72.59 185 SER A CA 1
ATOM 1458 C C . SER A 1 197 ? 95.281 59.247 8.758 1.00 72.91 185 SER A C 1
ATOM 1459 O O . SER A 1 197 ? 95.700 58.089 8.639 1.00 73.24 185 SER A O 1
ATOM 1462 N N . SER A 1 198 ? 94.712 59.736 9.865 1.00 73.23 186 SER A N 1
ATOM 1463 C CA . SER A 1 198 ? 94.860 59.148 11.199 1.00 73.46 186 SER A CA 1
ATOM 1464 C C . SER A 1 198 ? 94.088 57.866 11.460 1.00 73.51 186 SER A C 1
ATOM 1465 O O . SER A 1 198 ? 94.256 57.247 12.520 1.00 73.69 186 SER A O 1
ATOM 1476 N N . LYS A 1 200 ? 93.944 54.401 11.618 1.00 69.46 188 LYS A N 1
ATOM 1477 C CA . LYS A 1 200 ? 94.964 53.358 11.689 1.00 67.48 188 LYS A CA 1
ATOM 1478 C C . LYS A 1 200 ? 94.410 52.081 11.032 1.00 65.37 188 LYS A C 1
ATOM 1479 O O . LYS A 1 200 ? 94.900 51.635 9.987 1.00 65.15 188 LYS A O 1
ATOM 1485 N N . ASN A 1 201 ? 93.386 51.521 11.677 1.00 62.33 189 ASN A N 1
ATOM 1486 C CA . ASN A 1 201 ? 92.630 50.365 11.225 1.00 59.25 189 ASN A CA 1
ATOM 1487 C C . ASN A 1 201 ? 91.164 50.738 11.103 1.00 56.37 189 ASN A C 1
ATOM 1488 O O . ASN A 1 201 ? 90.681 51.644 11.794 1.00 55.40 189 ASN A O 1
ATOM 1493 N N . VAL A 1 202 ? 90.464 50.011 10.237 1.00 52.38 190 VAL A N 1
ATOM 1494 C CA . VAL A 1 202 ? 89.014 50.029 10.198 1.00 48.53 190 VAL A CA 1
ATOM 1495 C C . VAL A 1 202 ? 88.493 48.608 10.195 1.00 45.68 190 VAL A C 1
ATOM 1496 O O . VAL A 1 202 ? 89.038 47.747 9.499 1.00 45.05 190 VAL A O 1
ATOM 1500 N N . SER A 1 203 ? 87.421 48.368 10.938 1.00 42.06 191 SER A N 1
ATOM 1501 C CA . SER A 1 203 ? 86.768 47.081 10.870 1.00 39.13 191 SER A CA 1
ATOM 1502 C C . SER A 1 203 ? 85.335 47.137 10.283 1.00 37.79 191 SER A C 1
ATOM 1503 O O . SER A 1 203 ? 84.671 48.182 10.298 1.00 37.50 191 SER A O 1
ATOM 1506 N N . CYS A 1 204 ? 84.882 45.993 9.773 1.00 35.34 192 CYS A N 1
ATOM 1507 C CA . CYS A 1 204 ? 83.566 45.835 9.212 1.00 33.62 192 CYS A CA 1
ATOM 1508 C C . CYS A 1 204 ? 82.972 44.668 9.971 1.00 32.45 192 CYS A C 1
ATOM 1509 O O . CYS A 1 204 ? 83.607 43.635 10.058 1.00 33.35 192 CYS A O 1
ATOM 1512 N N . ALA A 1 205 ? 81.776 44.823 10.534 1.00 30.37 193 ALA A N 1
ATOM 1513 C CA . ALA A 1 205 ? 81.118 43.726 11.204 1.00 29.31 193 ALA A CA 1
ATOM 1514 C C . ALA A 1 205 ? 79.839 43.439 10.481 1.00 28.62 193 ALA A C 1
ATOM 1515 O O . ALA A 1 205 ? 79.109 44.364 10.133 1.00 29.41 193 ALA A O 1
ATOM 1517 N N . ILE A 1 206 ? 79.564 42.159 10.253 1.00 26.98 194 ILE A N 1
ATOM 1518 C CA . ILE A 1 206 ? 78.319 41.766 9.692 1.00 25.68 194 ILE A CA 1
ATOM 1519 C C . ILE A 1 206 ? 77.567 41.032 10.790 1.00 26.03 194 ILE A C 1
ATOM 1520 O O . ILE A 1 206 ? 78.072 40.056 11.326 1.00 26.31 194 ILE A O 1
ATOM 1525 N N . ARG A 1 207 ? 76.342 41.429 11.079 1.00 25.31 195 ARG A N 1
ATOM 1526 C CA . ARG A 1 207 ? 75.669 40.815 12.202 1.00 26.62 195 ARG A CA 1
ATOM 1527 C C . ARG A 1 207 ? 74.331 40.253 11.823 1.00 26.67 195 ARG A C 1
ATOM 1528 O O . ARG A 1 207 ? 73.532 40.940 11.207 1.00 26.97 195 ARG A O 1
ATOM 1536 N N . ASN A 1 208 ? 74.065 39.022 12.231 1.00 27.42 196 ASN A N 1
ATOM 1537 C CA . ASN A 1 208 ? 72.718 38.485 12.185 1.00 28.20 196 ASN A CA 1
ATOM 1538 C C . ASN A 1 208 ? 71.989 38.888 13.484 1.00 29.69 196 ASN A C 1
ATOM 1539 O O . ASN A 1 208 ? 72.251 38.313 14.548 1.00 29.84 196 ASN A O 1
ATOM 1544 N N . LEU A 1 209 ? 71.064 39.847 13.376 1.00 31.06 197 LEU A N 1
ATOM 1545 C CA . LEU A 1 209 ? 70.320 40.430 14.522 1.00 33.31 197 LEU A CA 1
ATOM 1546 C C . LEU A 1 209 ? 69.379 39.444 15.227 1.00 34.97 197 LEU A C 1
ATOM 1547 O O . LEU A 1 209 ? 69.162 39.532 16.419 1.00 35.63 197 LEU A O 1
ATOM 1552 N N . LEU A 1 210 ? 68.882 38.478 14.472 1.00 36.40 198 LEU A N 1
ATOM 1553 C CA . LEU A 1 210 ? 68.025 37.432 14.960 1.00 37.94 198 LEU A CA 1
ATOM 1554 C C . LEU A 1 210 ? 68.766 36.426 15.861 1.00 38.87 198 LEU A C 1
ATOM 1555 O O . LEU A 1 210 ? 68.263 36.046 16.933 1.00 40.41 198 LEU A O 1
ATOM 1560 N N . LEU A 1 211 ? 69.953 35.998 15.444 1.00 38.38 199 LEU A N 1
ATOM 1561 C CA . LEU A 1 211 ? 70.820 35.188 16.310 1.00 37.92 199 LEU A CA 1
ATOM 1562 C C . LEU A 1 211 ? 71.607 35.985 17.343 1.00 37.83 199 LEU A C 1
ATOM 1563 O O . LEU A 1 211 ? 72.089 35.401 18.305 1.00 38.95 199 LEU A O 1
ATOM 1568 N N . GLY A 1 212 ? 71.766 37.296 17.149 1.00 37.17 200 GLY A N 1
ATOM 1569 C CA . GLY A 1 212 ? 72.654 38.091 17.992 1.00 35.97 200 GLY A CA 1
ATOM 1570 C C . GLY A 1 212 ? 74.095 37.598 17.838 1.00 36.59 200 GLY A C 1
ATOM 1571 O O . GLY A 1 212 ? 74.832 37.443 18.843 1.00 36.07 200 GLY A O 1
ATOM 1572 N N . GLN A 1 213 ? 74.497 37.342 16.590 1.00 34.91 201 GLN A N 1
ATOM 1573 C CA . GLN A 1 213 ? 75.848 36.859 16.281 1.00 34.98 201 GLN A CA 1
ATOM 1574 C C . GLN A 1 213 ? 76.467 37.647 15.120 1.00 34.60 201 GLN A C 1
ATOM 1575 O O . GLN A 1 213 ? 75.798 37.934 14.124 1.00 35.03 201 GLN A O 1
ATOM 1581 N N . GLU A 1 214 ? 77.750 37.969 15.232 1.00 32.94 202 GLU A N 1
ATOM 1582 C CA . GLU A 1 214 ? 78.402 38.693 14.178 1.00 31.82 202 GLU A CA 1
ATOM 1583 C C . GLU A 1 214 ? 79.781 38.165 13.892 1.00 31.74 202 GLU A C 1
ATOM 1584 O O . GLU A 1 214 ? 80.368 37.456 14.733 1.00 31.43 202 GLU A O 1
ATOM 1590 N N . LYS A 1 215 ? 80.303 38.560 12.725 1.00 31.14 203 LYS A N 1
ATOM 1591 C CA . LYS A 1 215 ? 81.697 38.335 12.355 1.00 32.36 203 LYS A CA 1
ATOM 1592 C C . LYS A 1 215 ? 82.253 39.636 11.892 1.00 33.53 203 LYS A C 1
ATOM 1593 O O . LYS A 1 215 ? 81.503 40.489 11.412 1.00 33.77 203 LYS A O 1
ATOM 1599 N N . GLU A 1 216 ? 83.564 39.812 12.065 1.00 35.00 204 GLU A N 1
ATOM 1600 C CA . GLU A 1 216 ? 84.187 41.053 11.655 1.00 36.66 204 GLU A CA 1
ATOM 1601 C C . GLU A 1 216 ? 85.520 40.814 11.009 1.00 37.38 204 GLU A C 1
ATOM 1602 O O . GLU A 1 216 ? 86.101 39.719 11.099 1.00 36.57 204 GLU A O 1
ATOM 1608 N N . VAL A 1 217 ? 85.976 41.850 10.315 1.00 38.11 205 VAL A N 1
ATOM 1609 C CA . VAL A 1 217 ? 87.251 41.809 9.652 1.00 39.32 205 VAL A CA 1
ATOM 1610 C C . VAL A 1 217 ? 87.848 43.196 9.800 1.00 40.57 205 VAL A C 1
ATOM 1611 O O . VAL A 1 217 ? 87.158 44.210 9.682 1.00 39.52 205 VAL A O 1
ATOM 1615 N N . GLU A 1 218 ? 89.127 43.223 10.101 1.00 43.43 206 GLU A N 1
ATOM 1616 C CA . GLU A 1 218 ? 89.843 44.474 10.290 1.00 47.14 206 GLU A CA 1
ATOM 1617 C C . GLU A 1 218 ? 90.796 44.639 9.121 1.00 48.35 206 GLU A C 1
ATOM 1618 O O . GLU A 1 218 ? 91.349 43.673 8.646 1.00 48.67 206 GLU A O 1
ATOM 1624 N N . VAL A 1 219 ? 90.951 45.849 8.617 1.00 51.13 207 VAL A N 1
ATOM 1625 C CA . VAL A 1 219 ? 91.977 46.100 7.617 1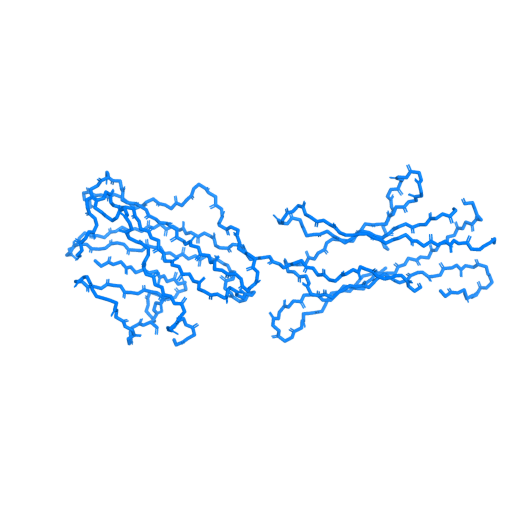.00 53.68 207 VAL A CA 1
ATOM 1626 C C . VAL A 1 219 ? 92.879 47.253 8.074 1.00 55.61 207 VAL A C 1
ATOM 1627 O O . VAL A 1 219 ? 92.636 47.850 9.111 1.00 56.26 207 VAL A O 1
ATOM 1631 N N . SER A 1 220 ? 93.908 47.552 7.288 1.00 57.96 208 SER A N 1
ATOM 1632 C CA . SER A 1 220 ? 94.989 48.418 7.696 1.00 60.09 208 SER A CA 1
ATOM 1633 C C . SER A 1 220 ? 95.197 49.453 6.614 1.00 61.55 208 SER A C 1
ATOM 1634 O O . SER A 1 220 ? 95.334 49.098 5.440 1.00 61.52 208 SER A O 1
ATOM 1637 N N . ILE A 1 221 ? 95.225 50.723 7.006 1.00 63.23 209 ILE A N 1
ATOM 1638 C CA . ILE A 1 221 ? 95.305 51.826 6.054 1.00 65.51 209 ILE A CA 1
ATOM 1639 C C . ILE A 1 221 ? 96.713 52.444 5.995 1.00 67.00 209 ILE A C 1
ATOM 1640 O O . ILE A 1 221 ? 97.222 52.891 7.029 1.00 66.55 209 ILE A O 1
ATOM 1645 N N . PRO A 1 222 ? 97.344 52.448 4.791 1.00 68.72 210 PRO A N 1
ATOM 1646 C CA . PRO A 1 222 ? 98.559 53.214 4.454 1.00 69.83 210 PRO A CA 1
ATOM 1647 C C . PRO A 1 222 ? 98.402 54.746 4.493 1.00 71.02 210 PRO A C 1
ATOM 1648 O O . PRO A 1 222 ? 97.356 55.276 4.082 1.00 71.31 210 PRO A O 1
ATOM 1652 N N . ALA A 1 223 ? 99.466 55.428 4.949 1.00 71.92 211 ALA A N 1
ATOM 1653 C CA . ALA A 1 223 ? 99.525 56.901 5.131 1.00 72.28 211 ALA A CA 1
ATOM 1654 C C . ALA A 1 223 ? 98.755 57.732 4.095 1.00 72.64 211 ALA A C 1
ATOM 1655 O O . ALA A 1 223 ? 97.879 58.533 4.450 1.00 72.85 211 ALA A O 1
#

Solvent-accessible surface area: 11896 Å² total

Sequence (206 aa):
APFDVIGPPEPILAVVGEDAELPCRLSPNVSAKGELRWFREKVSPAVFLSREGQEQEGEEAEYRGRVSLVEDHIAEGSVAVRIQEVKASDDGEYRCFFRQDENYEEAIVHLKVAALGSDPHISKVQESGEIQLECTSVGWYPEPQVQWQTHRGEEFPSSESRNPDEEGLFTVRASVIIRDSSKNVSCAIRNLLLGQEKEVEVSIPA

B-factor: mean 42.12, std 12.12, range [21.09, 90.5]

CATH classification: 2.60.40.10 (+1 more: 2.60.40.10)

Secondary structure (DSSP, 8-state):
---EEE--SSPEEEETTS-EEEEEEEES-------EEEESSSSSS-SEEEETTEE-GGG---STTSEEEEEEEGGGTEEEEEE-S--GGG-EEEEEEEEETTEEEEEEEEEEEEB--PPPEE--B-GGG-EEEEEEEEEEBSPPEEEEEETT--EE---EEEEE-TTSPEEEEEEEEE-----EEEEEEEETTTTEEEEEEEE---

InterPro domains:
  IPR001870 B30.2/SPRY domain [PS50188] (285-479)
  IPR003599 Immunoglobulin domain subtype [SM00409] (35-142)
  IPR003877 SPRY domain [PF00622] (357-466)
  IPR003877 SPRY domain [SM00449] (355-476)
  IPR003879 Butyrophylin-like, SPRY domain [PR01407] (301-318)
  IPR003879 Butyrophylin-like, SPRY domain [PR01407] (318-335)
  IPR003879 Butyrophylin-like, SPRY domain [PR01407] (340-364)
  IPR003879 Butyrophylin-like, SPRY domain [PR01407] (370-383)
  IPR003879 Butyrophylin-like, SPRY domain [PR01407] (413-437)
  IPR003879 Butyrophylin-like, SPRY domain [PR01407] (444-462)
  IPR006574 SPRY-associated [PF13765] (305-353)
  IPR006574 SPRY-associated [SM00589] (302-354)
  IPR007110 Immunoglobulin-like domain [PS50835] (22-124)
  IPR007110 Immunoglobulin-like domain [PS50835] (148-234)
  IPR013106 Immunoglobulin V-set domain [PF07686] (35-141)
  IPR013106 Immunoglobulin V-set domain [SM00406] (45-126)
  IPR013320 Concanavalin A-like lectin/glucanase domain superfamily [SSF49899] (295-475)
  IPR013783 Immunoglobulin-like fold [G3DSA:2.60.40.10] (20-143)
  IPR013783 Immunoglobulin-like fold [G3DSA:2.60.40.10] (144-245)
  IPR036179 Immunoglobulin-like domain superfamily [SSF48726] (28-141)

Radius of gyration: 23.58 Å; Cα contacts (8 Å, |Δi|>4): 518; chains: 1; bounding box: 66×53×37 Å

Foldseek 3Di:
DPKEKAFDPDAWEAEAQAKTKGKIFIPPQAALQAWKFKAADDSWLTLWTDHGNRTDQVRHPVNRPQWDKACPRRRRGMIIIMGGRDFPVNFAKMKIWGDDVPDIYIDIHGYHYWYDWDAKDWDDDDDPRKDKIKIKIWFTPDQKDKWKADPVGDTDDWPKDWDADPRGGIIIMTMHIDDDQDWKMKMWIGDPSVRDIHMDIDTDDD

Organism: Bos taurus (NCBI:txid9913)